Protein AF-0000000069210097 (afdb_homodimer)

InterPro domains:
  IPR005334 Dynein light chain Tctex-1-like [PF03645] (31-126)
  IPR005334 Dynein light chain Tctex-1-like [PTHR21255] (6-131)
  IPR038586 Tctex-1-like superfamily [G3DSA:3.30.1140.40] (30-129)

pLDDT: mean 87.71, std 16.26, range [34.28, 98.94]

Radius of gyration: 24.38 Å; Cα contacts (8 Å, |Δi|>4): 436; chains: 2; bounding box: 65×88×65 Å

Organism: Paramecium tetraurelia (NCBI:txid5888)

Solvent-accessible surface area (backbone atoms only — not comparable to full-atom values): 14683 Å² total; per-residue (Å²): 133,82,80,75,75,79,74,75,74,77,73,63,76,51,74,62,54,55,46,48,54,50,48,46,60,43,70,57,41,70,63,50,23,51,51,43,42,52,52,49,48,69,67,44,65,85,50,70,67,42,86,85,47,42,57,57,52,29,50,50,46,27,52,48,46,50,51,50,48,61,72,71,44,82,40,88,38,41,49,64,36,28,36,26,38,38,33,56,30,64,77,100,61,61,67,70,35,74,30,73,41,64,86,61,85,57,35,45,56,30,59,38,78,47,73,53,77,27,28,32,35,38,38,39,38,40,37,40,61,52,134,136,84,81,74,76,79,77,75,72,78,72,62,76,51,74,62,54,54,48,47,55,51,48,47,60,42,71,58,40,70,64,51,23,52,51,45,42,54,52,49,48,70,67,44,67,82,52,69,66,43,86,85,47,43,58,58,51,30,50,51,46,26,52,49,48,50,50,49,47,61,73,71,45,81,39,90,39,43,48,65,37,27,36,25,38,37,34,57,28,65,76,100,60,62,71,68,35,75,30,71,40,65,87,61,84,57,35,46,58,30,60,39,78,48,74,54,76,28,28,34,35,39,39,38,39,40,36,40,64,52,133

Secondary structure (DSSP, 8-state):
--------------HHHHHHHHHHT---HHHHHHHHHHHHHHHHTTPPP-TTTHHHHHHHHHHHHHHHHHHHS--TTEEEEEEEEEEE--SS---EEEEEE---SS-EEEEEEEE-SSEEEEEEEEEEE--/--------------HHHHHHHHHHT---HHHHHHHHHHHHHHHHTTPPP-TTTHHHHHHHHHHHHHHHHHHHS--TTEEEEEEEEEEE--SS---EEEEEE---SS-EEEEEEEE-SSEEEEEEEEEEE--

Sequence (262 aa):
MDAGGANTFVVEPKDEEKQKQKDFIRFYPSKVRKLIQEIMEDKLKNETYDANNTPILGEELVKRIRSKVRDSIKMPRFKIAVQVVIGEVKGQGCKVTSKNLWDPTWDNYASYAFQNETIYGVGIVFGVYYEMDAGGANTFVVEPKDEEKQKQKDFIRFYPSKVRKLIQEIMEDKLKNETYDANNTPILGEELVKRIRSKVRDSIKMPRFKIAVQVVIGEVKGQGCKVTSKNLWDPTWDNYASYAFQNETIYGVGIVFGVYYE

Foldseek 3Di:
DPPPDPPPPPPPPPPVVVVVVVLQLADDQVVL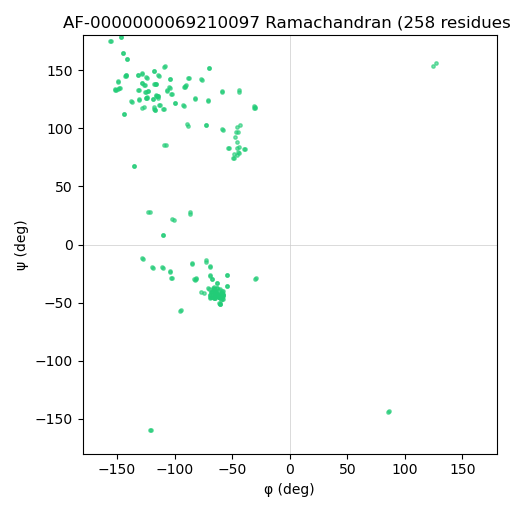QVLLVVLCCVLPVPDADDPVCVVVSQVVSQVSSVVCCPVPRNHPQWDKDKGKDKDFADDPGDDDDDDDDDDDPRKDKYKDWDDDRTMIMIMMMIIHGHD/DPPPPPPPPPPDPPPVVVVVVVLQLADDQVVLQVLLVVLCCVLPVPDADDPVCVVVSQVVSQVSSVVCCPVPRNHPQWDKDKGKDKDFADDPGDDDDDDDDDDDDRKDKYKDWDDDRTMIMIMMMIIHGHD

Nearest PDB structures (foldseek):
  8glv-assembly1_AS  TM=8.040E-01  e=1.205E-11  Chlamydomonas reinhardtii
  8glv-assembly1_Lr  TM=7.964E-01  e=1.068E-10  Chlamydomonas reinhardtii
  8bx8-assembly1_O  TM=7.596E-01  e=9.326E-12  Tetrahymena thermophila
  8glv-assembly1_AR  TM=8.503E-01  e=1.482E-09  Chlamydomonas reinhardtii
  8rgi-assembly1_B  TM=7.686E-01  e=6.036E-10  Homo sapiens

Structure (mmCIF, N/CA/C/O backbone):
data_AF-0000000069210097-model_v1
#
loop_
_entity.id
_entity.type
_entity.pdbx_description
1 po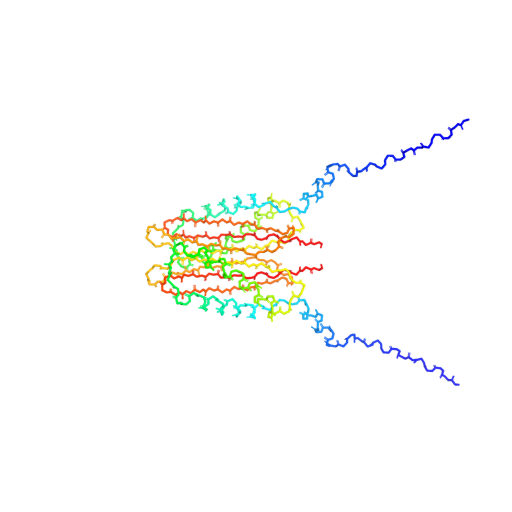lymer 'Chromosome undetermined scaffold_29, whole genome shotgun sequence'
#
loop_
_atom_site.group_PDB
_atom_site.id
_atom_site.type_symbol
_atom_site.label_atom_id
_atom_site.label_alt_id
_atom_site.label_comp_id
_atom_site.label_asym_id
_atom_site.label_entity_id
_atom_site.label_seq_id
_atom_site.pdbx_PDB_ins_code
_atom_site.Cartn_x
_atom_site.Cartn_y
_atom_site.Cartn_z
_atom_site.occupancy
_atom_site.B_iso_or_equiv
_atom_site.auth_seq_id
_atom_site.auth_comp_id
_atom_site.auth_asym_id
_atom_site.auth_atom_id
_atom_site.pdbx_PDB_model_num
ATOM 1 N N . MET A 1 1 ? -33.781 46.188 45.25 1 34.28 1 MET A N 1
ATOM 2 C CA . MET A 1 1 ? -33.875 45.625 43.906 1 34.28 1 MET A CA 1
ATOM 3 C C . MET A 1 1 ? -32.594 44.875 43.531 1 34.28 1 MET A C 1
ATOM 5 O O . MET A 1 1 ? -31.531 45.5 43.438 1 34.28 1 MET A O 1
ATOM 9 N N . ASP A 1 2 ? -32.375 43.625 44.062 1 42.09 2 ASP A N 1
ATOM 10 C CA . ASP A 1 2 ? -31.234 42.719 43.969 1 42.09 2 ASP A CA 1
ATOM 11 C C . ASP A 1 2 ? -30.938 42.375 42.5 1 42.09 2 ASP A C 1
ATOM 13 O O . ASP A 1 2 ? -31.844 42.062 41.75 1 42.09 2 ASP A O 1
ATOM 17 N N . ALA A 1 3 ? -29.969 43.031 41.875 1 47.25 3 ALA A N 1
ATOM 18 C CA . ALA A 1 3 ? -29.453 42.781 40.531 1 47.25 3 ALA A CA 1
ATOM 19 C C . ALA A 1 3 ? -29.141 41.312 40.312 1 47.25 3 ALA A C 1
ATOM 21 O O . ALA A 1 3 ? -28.297 40.75 41 1 47.25 3 ALA A O 1
ATOM 22 N N . GLY A 1 4 ? -30.047 40.375 40.125 1 43.56 4 GLY A N 1
ATOM 23 C CA . GLY A 1 4 ? -29.859 39 39.75 1 43.56 4 GLY A CA 1
ATOM 24 C C . GLY A 1 4 ? -28.875 38.781 38.625 1 43.56 4 GLY A C 1
ATOM 25 O O . GLY A 1 4 ? -28.953 39.469 37.594 1 43.56 4 GLY A O 1
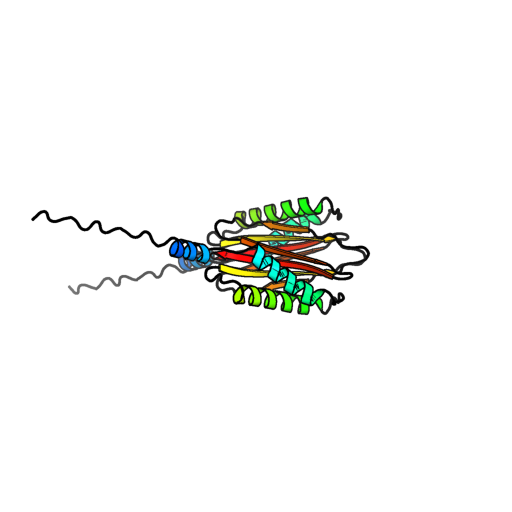ATOM 26 N N . GLY A 1 5 ? -27.656 38.469 38.906 1 47.19 5 GLY A N 1
ATOM 27 C CA . GLY A 1 5 ? -26.594 38.094 38 1 47.19 5 GLY A CA 1
ATOM 28 C C . GLY A 1 5 ? -27.031 37.125 36.906 1 47.19 5 GLY A C 1
ATOM 29 O O . GLY A 1 5 ? -27.719 36.156 37.188 1 47.19 5 GLY A O 1
ATOM 30 N N . ALA A 1 6 ? -27.25 37.594 35.656 1 48.59 6 ALA A N 1
ATOM 31 C CA . ALA A 1 6 ? -27.5 36.75 34.469 1 48.59 6 ALA A CA 1
ATOM 32 C C . ALA A 1 6 ? -26.484 35.625 34.406 1 48.59 6 ALA A C 1
ATOM 34 O O . ALA A 1 6 ? -25.281 35.844 34.469 1 48.59 6 ALA A O 1
ATOM 35 N N . ASN A 1 7 ? -26.703 34.406 34.938 1 47.16 7 ASN A N 1
ATOM 36 C CA . ASN A 1 7 ? -25.938 33.188 34.656 1 47.16 7 ASN A CA 1
ATOM 37 C C . ASN A 1 7 ? -25.766 33 33.156 1 47.16 7 ASN A C 1
ATOM 39 O O . ASN A 1 7 ? -26.75 32.844 32.438 1 47.16 7 ASN A O 1
ATOM 43 N N . THR A 1 8 ? -24.875 33.719 32.562 1 50.81 8 THR A N 1
ATOM 44 C CA . THR A 1 8 ? -24.484 33.344 31.203 1 50.81 8 THR A CA 1
ATOM 45 C C . THR A 1 8 ? -24.266 31.844 31.078 1 50.81 8 THR A C 1
ATOM 47 O O . THR A 1 8 ? -23.391 31.281 31.734 1 50.81 8 THR A O 1
ATOM 50 N N . PHE A 1 9 ? -25.25 31.016 30.969 1 47.97 9 PHE A N 1
ATOM 51 C CA . PHE A 1 9 ? -25.125 29.609 30.609 1 47.97 9 PHE A CA 1
ATOM 52 C C . PHE A 1 9 ? -24.172 29.422 29.453 1 47.97 9 PHE A C 1
ATOM 54 O O . PHE A 1 9 ? -24.344 30.031 28.391 1 47.97 9 PHE A O 1
ATOM 61 N N . VAL A 1 10 ? -22.875 29.344 29.672 1 52.41 10 VAL A N 1
ATOM 62 C CA . VAL A 1 10 ? -21.938 28.828 28.672 1 52.41 10 VAL A CA 1
ATOM 63 C C . VAL A 1 10 ? -22.562 27.625 27.953 1 52.41 10 VAL A C 1
ATOM 65 O O . VAL A 1 10 ? -22.859 26.609 28.578 1 52.41 10 VAL A O 1
ATOM 68 N N . VAL A 1 11 ? -23.359 27.766 27.016 1 49.66 11 VAL A N 1
ATOM 69 C CA . VAL A 1 11 ? -23.875 26.688 26.172 1 49.66 11 VAL A CA 1
ATOM 70 C C . VAL A 1 11 ? -22.703 25.875 25.609 1 49.66 11 VAL A C 1
ATOM 72 O O . VAL A 1 11 ? -21.891 26.422 24.844 1 49.66 11 VAL A O 1
ATOM 75 N N . GLU A 1 12 ? -22.125 24.953 26.25 1 54.09 12 GLU A N 1
ATOM 76 C CA . GLU A 1 12 ? -21.219 23.953 25.688 1 54.09 12 GLU A CA 1
ATOM 77 C C . GLU A 1 12 ? -21.578 23.625 24.25 1 54.09 12 GLU A C 1
ATOM 79 O O . GLU A 1 12 ? -22.75 23.625 23.875 1 54.09 12 GLU A O 1
ATOM 84 N N . PRO A 1 13 ? -20.641 23.922 23.422 1 58.59 13 PRO A N 1
ATOM 85 C CA . PRO A 1 13 ? -21 23.531 22.062 1 58.59 13 PRO A CA 1
ATOM 86 C C . PRO A 1 13 ? -21.891 22.297 22.016 1 58.59 13 PRO A C 1
ATOM 88 O O . PRO A 1 13 ? -21.688 21.344 22.766 1 58.59 13 PRO A O 1
ATOM 91 N N . LYS A 1 14 ? -23.078 22.406 21.484 1 59.69 14 LYS A N 1
ATOM 92 C CA . LYS A 1 14 ? -24.078 21.359 21.391 1 59.69 14 LYS A CA 1
ATOM 93 C C . LYS A 1 14 ? -23.469 20.031 20.938 1 59.69 14 LYS A C 1
ATOM 95 O O . LYS A 1 14 ? -22.453 20.031 20.234 1 59.69 14 LYS A O 1
ATOM 100 N N . ASP A 1 15 ? -23.766 18.922 21.625 1 64.94 15 ASP A N 1
ATOM 101 C CA . ASP A 1 15 ? -23.422 17.531 21.344 1 64.94 15 ASP A CA 1
ATOM 102 C C . ASP A 1 15 ? -23.281 17.297 19.844 1 64.94 15 ASP A C 1
ATOM 104 O O . ASP A 1 15 ? -22.375 16.578 19.406 1 64.94 15 ASP A O 1
ATOM 108 N N . GLU A 1 16 ? -24 18.078 19.062 1 66.06 16 GLU A N 1
ATOM 109 C CA . GLU A 1 16 ? -23.969 17.938 17.609 1 66.06 16 GLU A CA 1
ATOM 110 C C . GLU A 1 16 ? -22.688 18.547 17.031 1 66.06 16 GLU A C 1
ATOM 112 O O . GLU A 1 16 ? -22.125 18 16.094 1 66.06 16 GLU A O 1
ATOM 117 N N . GLU A 1 17 ? -22.328 19.688 17.594 1 66.56 17 GLU A N 1
ATOM 118 C CA . GLU A 1 17 ? -21.125 20.328 17.094 1 66.56 17 GLU A CA 1
ATOM 119 C C . GLU A 1 17 ? -19.875 19.5 17.391 1 66.56 17 GLU A C 1
ATOM 121 O O . GLU A 1 17 ? -18.969 19.422 16.578 1 66.56 17 GLU A O 1
ATOM 126 N N . LYS A 1 18 ? -19.891 18.906 18.516 1 67.94 18 LYS A N 1
ATOM 127 C CA . LYS A 1 18 ? -18.781 18.031 18.891 1 67.94 18 LYS A CA 1
ATOM 128 C C . LYS A 1 18 ? -18.766 16.781 18.016 1 67.94 18 LYS A C 1
ATOM 130 O O . LYS A 1 18 ? -17.688 16.312 17.609 1 67.94 18 LYS A O 1
ATOM 135 N N . GLN A 1 19 ? -20 16.312 17.812 1 67.44 19 GLN A N 1
ATOM 136 C CA . GLN A 1 19 ? -20.109 15.164 16.922 1 67.44 19 GLN A CA 1
ATOM 137 C C . GLN A 1 19 ? -19.641 15.508 15.516 1 67.44 19 GLN A C 1
ATOM 139 O O . GLN A 1 19 ? -18.953 14.719 14.867 1 67.44 19 GLN A O 1
ATOM 144 N N . LYS A 1 20 ? -20.047 16.656 15.039 1 65.81 20 LYS A N 1
ATOM 145 C CA . LYS A 1 20 ? -19.609 17.094 13.719 1 65.81 20 LYS A CA 1
ATOM 146 C C . LYS A 1 20 ? -18.094 17.266 13.656 1 65.81 20 LYS A C 1
ATOM 148 O O . LYS A 1 20 ? -17.469 16.891 12.664 1 65.81 20 LYS A O 1
ATOM 153 N N . GLN A 1 21 ? -17.578 17.906 14.703 1 66 21 GLN A N 1
ATOM 154 C CA . GLN A 1 21 ? -16.125 18.078 14.734 1 66 21 GLN A CA 1
ATOM 155 C C . GLN A 1 21 ? -15.406 16.734 14.742 1 66 21 GLN A C 1
ATOM 157 O O . GLN A 1 21 ? -14.406 16.547 14.047 1 66 21 GLN A O 1
ATOM 162 N N . LYS A 1 22 ? -16.094 15.812 15.531 1 69.38 22 LYS A N 1
ATOM 163 C CA . LYS A 1 22 ? -15.516 14.469 15.594 1 69.38 22 LYS A CA 1
ATOM 164 C C . LYS A 1 22 ? -15.602 13.773 14.242 1 69.38 22 LYS A C 1
ATOM 166 O O . LYS A 1 22 ? -14.648 13.109 13.82 1 69.38 22 LYS A O 1
ATOM 171 N N . ASP A 1 23 ? -16.734 14.055 13.633 1 70.44 23 ASP A N 1
ATOM 172 C CA . ASP A 1 23 ? -16.953 13.43 12.328 1 70.44 23 ASP A CA 1
ATOM 173 C C . ASP A 1 23 ? -16 14.008 11.281 1 70.44 23 ASP A C 1
ATOM 175 O O . ASP A 1 23 ? -15.609 13.32 10.336 1 70.44 23 ASP A O 1
ATOM 179 N N . PHE A 1 24 ? -15.664 15.211 11.586 1 75.38 24 PHE A N 1
ATOM 180 C CA . PHE A 1 24 ? -14.82 15.914 10.625 1 75.38 24 PHE A CA 1
ATOM 181 C C . PHE A 1 24 ? -13.398 15.367 10.656 1 75.38 24 PHE A C 1
ATOM 183 O O . PHE A 1 24 ? -12.656 15.5 9.68 1 75.38 24 PHE A O 1
ATOM 190 N N . ILE A 1 25 ? -13.18 14.617 11.688 1 79.38 25 ILE A N 1
ATOM 191 C CA . ILE A 1 25 ? -11.789 14.195 11.797 1 79.38 25 ILE A CA 1
ATOM 192 C C . ILE A 1 25 ? -11.711 12.672 11.828 1 79.38 25 ILE A C 1
ATOM 194 O O . ILE A 1 25 ? -10.781 12.102 12.398 1 79.38 25 ILE A O 1
ATOM 198 N N . ARG A 1 26 ? -12.664 12.117 11.219 1 90 26 ARG A N 1
ATOM 199 C CA . ARG A 1 26 ? -12.672 10.656 11.328 1 90 26 ARG A CA 1
ATOM 200 C C . ARG A 1 26 ? -12.508 10.008 9.961 1 90 26 ARG A C 1
ATOM 202 O O . ARG A 1 26 ? -13.109 10.445 8.977 1 90 26 ARG A O 1
ATOM 209 N N . PHE A 1 27 ? -11.672 8.922 9.922 1 94.5 27 PHE A N 1
ATOM 210 C CA . PHE A 1 27 ? -11.602 7.969 8.82 1 94.5 27 PHE A CA 1
ATOM 211 C C . PHE A 1 27 ? -12.57 6.816 9.039 1 94.5 27 PHE A C 1
ATOM 213 O O . PHE A 1 27 ? -12.758 6.367 10.172 1 94.5 27 PHE A O 1
ATOM 220 N N . TYR A 1 28 ? -13.297 6.352 8.031 1 95.62 28 TYR A N 1
ATOM 221 C CA . TYR A 1 28 ? -14.281 5.277 8.109 1 95.62 28 TYR A CA 1
ATOM 222 C C . TYR A 1 28 ? -13.773 4.023 7.41 1 95.62 28 TYR A C 1
ATOM 224 O O . TYR A 1 28 ? -14.125 3.766 6.254 1 95.62 28 TYR A O 1
ATOM 232 N N . PRO A 1 29 ? -13.023 3.221 8.117 1 96.94 29 PRO A N 1
ATOM 233 C CA . PRO A 1 29 ? -12.383 2.08 7.453 1 96.94 29 PRO A CA 1
ATOM 234 C C . PRO A 1 29 ? -13.391 1.136 6.801 1 96.94 29 PRO A C 1
ATOM 236 O O . PRO A 1 29 ? -13.156 0.66 5.688 1 96.94 29 PRO A O 1
ATOM 239 N N . SER A 1 30 ? -14.5 0.858 7.477 1 97.81 30 SER A N 1
ATOM 240 C CA . SER A 1 30 ? -15.484 -0.077 6.945 1 97.81 30 SER A CA 1
ATOM 241 C C . SER A 1 30 ? -16.125 0.452 5.664 1 97.81 30 SER A C 1
ATOM 243 O O . SER A 1 30 ? -16.328 -0.301 4.707 1 97.81 30 SER A O 1
ATOM 245 N N . LYS A 1 31 ? -16.453 1.743 5.652 1 98.19 31 LYS A N 1
ATOM 246 C CA . LYS A 1 31 ? -17.016 2.348 4.457 1 98.19 31 LYS A CA 1
ATOM 247 C C . LYS A 1 31 ? -16.016 2.354 3.307 1 98.19 31 LYS A C 1
ATOM 249 O O . LYS A 1 31 ? -16.375 2.047 2.166 1 98.19 31 LYS A O 1
ATOM 254 N N . VAL A 1 32 ? -14.781 2.701 3.602 1 98.62 32 VAL A N 1
ATOM 255 C CA . VAL A 1 32 ? -13.742 2.74 2.58 1 98.62 32 VAL A CA 1
ATOM 256 C C . VAL A 1 32 ? -13.492 1.336 2.035 1 98.62 32 VAL A C 1
ATOM 258 O O . VAL A 1 32 ? -13.383 1.145 0.823 1 98.62 32 VAL A O 1
ATOM 261 N N . ARG A 1 33 ? -13.484 0.353 2.885 1 98.81 33 ARG A N 1
ATOM 262 C CA . ARG A 1 33 ? -13.281 -1.026 2.455 1 98.81 33 ARG A CA 1
ATOM 263 C C . ARG A 1 33 ? -14.383 -1.476 1.505 1 98.81 33 ARG A C 1
ATOM 265 O O . ARG A 1 33 ? -14.117 -2.137 0.5 1 98.81 33 ARG A O 1
ATOM 272 N N . LYS A 1 34 ? -15.562 -1.158 1.889 1 98.81 34 LYS A N 1
ATOM 273 C CA . LYS A 1 34 ? -16.703 -1.529 1.049 1 98.81 34 LYS A CA 1
ATOM 274 C C . LYS A 1 34 ? -16.578 -0.932 -0.349 1 98.81 34 LYS A C 1
ATOM 276 O O . LYS A 1 34 ? -16.875 -1.591 -1.343 1 98.81 34 LYS A O 1
ATOM 281 N N . LEU A 1 35 ? -16.125 0.297 -0.459 1 98.81 35 LEU A N 1
ATOM 282 C CA . LEU A 1 35 ? -15.93 0.942 -1.753 1 98.81 35 LEU A CA 1
ATOM 283 C C . LEU A 1 35 ? -14.844 0.238 -2.555 1 98.81 35 LEU A C 1
ATOM 285 O O . LEU A 1 35 ? -15.008 -0.007 -3.752 1 98.81 35 LEU A O 1
ATOM 289 N N . ILE A 1 36 ? -13.688 -0.111 -1.9 1 98.94 36 ILE A N 1
ATOM 290 C CA . ILE A 1 36 ? -12.617 -0.83 -2.582 1 98.94 36 ILE A CA 1
ATOM 291 C C . ILE A 1 36 ? -13.148 -2.15 -3.133 1 98.94 36 ILE A C 1
ATOM 293 O O . ILE A 1 36 ? -12.93 -2.479 -4.301 1 98.94 36 ILE A O 1
ATOM 297 N N . GLN A 1 37 ? -13.914 -2.812 -2.303 1 98.94 37 GLN A N 1
ATOM 298 C CA . GLN A 1 37 ? -14.484 -4.109 -2.648 1 98.94 37 GLN A CA 1
ATOM 299 C C . GLN A 1 37 ? -15.383 -4.008 -3.875 1 98.94 37 GLN A C 1
ATOM 301 O O . GLN A 1 37 ? -15.227 -4.77 -4.832 1 98.94 37 GLN A O 1
ATOM 306 N N . GLU A 1 38 ? -16.281 -3.084 -3.83 1 98.88 38 GLU A N 1
ATOM 307 C CA . GLU A 1 38 ? -17.234 -2.914 -4.926 1 98.88 38 GLU A CA 1
ATOM 308 C C . GLU A 1 38 ? -16.516 -2.586 -6.23 1 98.88 38 GLU A C 1
ATOM 310 O O . GLU A 1 38 ? -16.828 -3.15 -7.277 1 98.88 38 GLU A O 1
ATOM 315 N N . ILE A 1 39 ? -15.594 -1.732 -6.172 1 98.94 39 ILE A N 1
ATOM 316 C CA . ILE A 1 39 ? -14.891 -1.282 -7.371 1 98.94 39 ILE A CA 1
ATOM 317 C C . ILE A 1 39 ? -14.047 -2.422 -7.934 1 98.94 39 ILE A C 1
ATOM 319 O O . ILE A 1 39 ? -14.07 -2.682 -9.141 1 98.94 39 ILE A O 1
ATOM 323 N N . MET A 1 40 ? -13.305 -3.154 -7.105 1 98.88 40 MET A N 1
ATOM 324 C CA . MET A 1 40 ? -12.438 -4.23 -7.57 1 98.88 40 MET A CA 1
ATOM 325 C C . MET A 1 40 ? -13.258 -5.406 -8.094 1 98.88 40 MET A C 1
ATOM 327 O O . MET A 1 40 ? -12.93 -5.984 -9.125 1 98.88 40 MET A O 1
ATOM 331 N N . GLU A 1 41 ? -14.297 -5.75 -7.363 1 98.75 41 GLU A N 1
ATOM 332 C CA . GLU A 1 41 ? -15.148 -6.836 -7.84 1 98.75 41 GLU A CA 1
ATOM 333 C C . GLU A 1 41 ? -15.781 -6.496 -9.188 1 98.75 41 GLU A C 1
ATOM 335 O O . GLU A 1 41 ? -15.789 -7.32 -10.102 1 98.75 41 GLU A O 1
ATOM 340 N N . ASP A 1 42 ? -16.281 -5.289 -9.297 1 98.5 42 ASP A N 1
ATOM 341 C CA . ASP A 1 42 ? -16.922 -4.852 -10.539 1 98.5 42 ASP A CA 1
ATOM 342 C C . ASP A 1 42 ? -15.93 -4.902 -11.703 1 98.5 42 ASP A C 1
ATOM 344 O O . ASP A 1 42 ? -16.281 -5.348 -12.797 1 98.5 42 ASP A O 1
ATOM 348 N N . LYS A 1 43 ? -14.719 -4.469 -11.5 1 98.5 43 LYS A N 1
ATOM 349 C CA . LYS A 1 43 ? -13.75 -4.316 -12.586 1 98.5 43 LYS A CA 1
ATOM 350 C C . LYS A 1 43 ? -13.078 -5.645 -12.914 1 98.5 43 LYS A C 1
ATOM 352 O O . LYS A 1 43 ? -12.742 -5.906 -14.07 1 98.5 43 LYS A O 1
ATOM 357 N N . LEU A 1 44 ? -12.898 -6.59 -11.891 1 98.19 44 LEU A N 1
ATOM 358 C CA . LEU A 1 44 ? -11.984 -7.707 -12.086 1 98.19 44 LEU A CA 1
ATOM 359 C C . LEU A 1 44 ? -12.742 -9.023 -12.203 1 98.19 44 LEU A C 1
ATOM 361 O O . LEU A 1 44 ? -12.195 -10.016 -12.688 1 98.19 44 LEU A O 1
ATOM 365 N N . LYS A 1 45 ? -14 -9.102 -11.734 1 97.38 45 LYS A N 1
ATOM 366 C CA . LYS A 1 45 ? -14.734 -10.359 -11.625 1 97.38 45 LYS A CA 1
ATOM 367 C C . LYS A 1 45 ? -14.773 -11.086 -12.961 1 97.38 45 LYS A C 1
ATOM 369 O O . LYS A 1 45 ? -14.641 -12.312 -13.008 1 97.38 45 LYS A O 1
ATOM 374 N N . ASN A 1 46 ? -14.867 -10.352 -14.047 1 96.62 46 ASN A N 1
ATOM 375 C CA . ASN A 1 46 ? -15.016 -10.984 -15.352 1 96.62 46 ASN A CA 1
ATOM 376 C C . ASN A 1 46 ? -13.766 -10.828 -16.203 1 96.62 46 ASN A C 1
ATOM 378 O O . ASN A 1 46 ? -13.789 -11.07 -17.422 1 96.62 46 ASN A O 1
ATOM 382 N N . GLU A 1 47 ? -12.734 -10.336 -15.617 1 97.31 47 GLU A N 1
ATOM 383 C CA . GLU A 1 47 ? -11.469 -10.172 -16.328 1 97.31 47 GLU A CA 1
ATOM 384 C C . GLU A 1 47 ? -10.609 -11.43 -16.234 1 97.31 47 GLU A C 1
ATOM 386 O O . GLU A 1 47 ? -10.703 -12.18 -15.273 1 97.31 47 GLU A O 1
ATOM 391 N N . THR A 1 48 ? -9.898 -11.727 -17.344 1 96.44 48 THR A N 1
ATOM 392 C CA . THR A 1 48 ? -8.852 -12.742 -17.344 1 96.44 48 THR A CA 1
ATOM 393 C C . THR A 1 48 ? -7.465 -12.094 -17.328 1 96.44 48 THR A C 1
ATOM 395 O O . THR A 1 48 ? -7.234 -11.094 -18.016 1 96.44 48 THR A O 1
ATOM 398 N N . TYR A 1 49 ? -6.699 -12.75 -16.625 1 95.81 49 TYR A N 1
ATOM 399 C CA . TYR A 1 49 ? -5.367 -12.18 -16.5 1 95.81 49 TYR A CA 1
ATOM 400 C C . TYR A 1 49 ? -4.703 -12.039 -17.875 1 95.81 49 TYR A C 1
ATOM 402 O O . TYR A 1 49 ? -4.691 -12.992 -18.656 1 95.81 49 TYR A O 1
ATOM 410 N N . ASP A 1 50 ? -4.152 -10.891 -18.141 1 96.06 50 ASP A N 1
ATOM 411 C CA . ASP A 1 50 ? -3.318 -10.523 -19.281 1 96.06 50 ASP A CA 1
ATOM 412 C C . ASP A 1 50 ? -2.221 -9.547 -18.859 1 96.06 50 ASP A C 1
ATOM 414 O O . ASP A 1 50 ? -2.504 -8.406 -18.5 1 96.06 50 ASP A O 1
ATOM 418 N N . ALA A 1 51 ? -1.018 -10.047 -18.922 1 92.19 51 ALA A N 1
ATOM 419 C CA . ALA A 1 51 ? 0.13 -9.273 -18.453 1 92.19 51 ALA A CA 1
ATOM 420 C C . ALA A 1 51 ? 0.181 -7.91 -19.141 1 92.19 51 ALA A C 1
ATOM 422 O O . ALA A 1 51 ? 0.653 -6.93 -18.562 1 92.19 51 ALA A O 1
ATOM 423 N N . ASN A 1 52 ? -0.342 -7.773 -20.266 1 94.75 52 ASN A N 1
ATOM 424 C CA . ASN A 1 52 ? -0.312 -6.527 -21.016 1 94.75 52 ASN A CA 1
ATOM 425 C C . ASN A 1 52 ? -1.445 -5.594 -20.609 1 94.75 52 ASN A C 1
ATOM 427 O O . ASN A 1 52 ? -1.391 -4.391 -20.875 1 94.75 52 ASN A O 1
ATOM 431 N N . ASN A 1 53 ? -2.398 -6.148 -19.953 1 96.38 53 ASN A N 1
ATOM 432 C CA . ASN A 1 53 ? -3.572 -5.352 -19.609 1 96.38 53 ASN A CA 1
ATOM 433 C C . ASN A 1 53 ? -3.562 -4.949 -18.141 1 96.38 53 ASN A C 1
ATOM 435 O O . ASN A 1 53 ? -4.234 -3.99 -17.75 1 96.38 53 ASN A O 1
ATOM 439 N N . THR A 1 54 ? -2.873 -5.676 -17.359 1 96.94 54 THR A N 1
ATOM 440 C CA . THR A 1 54 ? -2.945 -5.492 -15.914 1 96.94 54 THR A CA 1
ATOM 441 C C . THR A 1 54 ? -2.432 -4.109 -15.516 1 96.94 54 THR A C 1
ATOM 443 O O . THR A 1 54 ? -2.941 -3.496 -14.578 1 96.94 54 THR A O 1
ATOM 446 N N . PRO A 1 55 ? -1.395 -3.514 -16.266 1 97.38 55 PRO A N 1
ATOM 447 C CA . PRO A 1 55 ? -1.002 -2.145 -15.922 1 97.38 55 PRO A CA 1
ATOM 448 C C . PRO A 1 55 ? -2.129 -1.137 -16.141 1 97.38 55 PRO A C 1
ATOM 450 O O . PRO A 1 55 ? -2.32 -0.236 -15.312 1 97.38 55 PRO A O 1
ATOM 453 N N . ILE A 1 56 ? -2.855 -1.31 -17.125 1 97.81 56 ILE A N 1
ATOM 454 C CA . ILE A 1 56 ? -3.973 -0.428 -17.438 1 97.81 56 ILE A CA 1
ATOM 455 C C . ILE A 1 56 ? -5.082 -0.605 -16.406 1 97.81 56 ILE A C 1
ATOM 457 O O . ILE A 1 56 ? -5.613 0.376 -15.883 1 97.81 56 ILE A O 1
ATOM 461 N N . LEU A 1 57 ? -5.398 -1.862 -16.078 1 97.94 57 LEU A N 1
ATOM 462 C CA . LEU A 1 57 ? -6.398 -2.16 -15.062 1 97.94 57 LEU A CA 1
ATOM 463 C C . LEU A 1 57 ? -6.012 -1.54 -13.727 1 97.94 57 LEU A C 1
ATOM 465 O O . LEU A 1 57 ? -6.852 -0.938 -13.055 1 97.94 57 LEU A O 1
ATOM 469 N N . GLY A 1 58 ? -4.734 -1.754 -13.398 1 98.5 58 GLY A N 1
ATOM 470 C CA . GLY A 1 58 ? -4.246 -1.18 -12.156 1 98.5 58 GLY A CA 1
ATOM 471 C C . GLY A 1 58 ? -4.398 0.329 -12.094 1 98.5 58 GLY A C 1
ATOM 472 O O . GLY A 1 58 ? -4.836 0.873 -11.078 1 98.5 58 GLY A O 1
ATOM 473 N N . GLU A 1 59 ? -4.066 0.986 -13.188 1 98.38 59 GLU A N 1
ATOM 474 C CA . GLU A 1 59 ? -4.184 2.439 -13.258 1 98.38 59 GLU A CA 1
ATOM 475 C C . GLU A 1 59 ? -5.637 2.887 -13.133 1 98.38 59 GLU A C 1
ATOM 477 O O . GLU A 1 59 ? -5.934 3.857 -12.438 1 98.38 59 GLU A O 1
ATOM 482 N N . GLU A 1 60 ? -6.469 2.229 -13.742 1 98.56 60 GLU A N 1
ATOM 483 C CA . GLU A 1 60 ? -7.895 2.543 -13.664 1 98.56 60 GLU A CA 1
ATOM 484 C C . GLU A 1 60 ? -8.422 2.342 -12.25 1 98.56 60 GLU A C 1
ATOM 486 O O . GLU A 1 60 ? -9.219 3.145 -11.758 1 98.56 60 GLU A O 1
ATOM 491 N N . LEU A 1 61 ? -8.008 1.289 -11.625 1 98.88 61 LEU A N 1
ATOM 492 C CA . LEU A 1 61 ? -8.508 0.953 -10.297 1 98.88 61 LEU A CA 1
ATOM 493 C C . LEU A 1 61 ? -8.078 1.996 -9.273 1 98.88 61 LEU A C 1
ATOM 495 O O . LEU A 1 61 ? -8.891 2.447 -8.461 1 98.88 61 LEU A O 1
ATOM 499 N N . VAL A 1 62 ? -6.832 2.42 -9.289 1 98.75 62 VAL A N 1
ATOM 500 C CA . VAL A 1 62 ? -6.395 3.373 -8.273 1 98.75 62 VAL A CA 1
ATOM 501 C C . VAL A 1 62 ? -7.121 4.699 -8.461 1 98.75 62 VAL A C 1
ATOM 503 O O . VAL A 1 62 ? -7.5 5.352 -7.488 1 98.75 62 VAL A O 1
ATOM 506 N N . LYS A 1 63 ? -7.332 5.109 -9.711 1 98.56 63 LYS A N 1
ATOM 507 C CA . LYS A 1 63 ? -8.047 6.352 -10 1 98.56 63 LYS A CA 1
ATOM 508 C C . LYS A 1 63 ? -9.5 6.262 -9.547 1 98.56 63 LYS A C 1
ATOM 510 O O . LYS A 1 63 ? -10.016 7.18 -8.898 1 98.56 63 LYS A O 1
ATOM 515 N N . ARG A 1 64 ? -10.102 5.191 -9.875 1 98.81 64 ARG A N 1
ATOM 516 C CA . ARG A 1 64 ? -11.508 5.016 -9.531 1 98.81 64 ARG A CA 1
ATOM 517 C C . ARG A 1 64 ? -11.695 4.93 -8.023 1 98.81 64 ARG A C 1
ATOM 519 O O . ARG A 1 64 ? -12.617 5.539 -7.469 1 98.81 64 ARG A O 1
ATOM 526 N N . ILE A 1 65 ? -10.859 4.133 -7.328 1 98.81 65 ILE A N 1
ATOM 527 C CA . ILE A 1 65 ? -10.961 3.988 -5.879 1 98.81 65 ILE A CA 1
ATOM 528 C C . ILE A 1 65 ? -10.758 5.348 -5.211 1 98.81 65 ILE A C 1
ATOM 530 O O . ILE A 1 65 ? -11.562 5.75 -4.367 1 98.81 65 ILE A O 1
ATOM 534 N N . ARG A 1 66 ? -9.773 6.043 -5.637 1 98.06 66 ARG A N 1
ATOM 535 C CA . ARG A 1 66 ? -9.516 7.348 -5.035 1 98.06 66 ARG A CA 1
ATOM 536 C C . ARG A 1 66 ? -10.695 8.289 -5.25 1 98.06 66 ARG A C 1
ATOM 538 O O . ARG A 1 66 ? -11.156 8.945 -4.312 1 98.06 66 ARG A O 1
ATOM 545 N N . SER A 1 67 ? -11.133 8.391 -6.477 1 97.94 67 SER A N 1
ATOM 546 C CA . SER A 1 67 ? -12.234 9.281 -6.82 1 97.94 67 SER A CA 1
ATOM 547 C C . SER A 1 67 ? -13.492 8.938 -6.039 1 97.94 67 SER A C 1
ATOM 549 O O . SER A 1 67 ? -14.156 9.82 -5.492 1 97.94 67 SER A O 1
ATOM 551 N N . LYS A 1 68 ? -13.836 7.703 -5.953 1 98.5 68 LYS A N 1
ATOM 552 C CA . LYS A 1 68 ? -15.055 7.277 -5.27 1 98.5 68 LYS A CA 1
ATOM 553 C C . LYS A 1 68 ? -14.945 7.516 -3.766 1 98.5 68 LYS A C 1
ATOM 555 O O . LYS A 1 68 ? -15.93 7.906 -3.123 1 98.5 68 LYS A O 1
ATOM 560 N N . VAL A 1 69 ? -13.758 7.227 -3.168 1 97.81 69 VAL A N 1
ATOM 561 C CA . VAL A 1 69 ? -13.562 7.488 -1.746 1 97.81 69 VAL A CA 1
ATOM 562 C C . VAL A 1 69 ? -13.75 8.977 -1.462 1 97.81 69 VAL A C 1
ATOM 564 O O . VAL A 1 69 ? -14.461 9.352 -0.528 1 97.81 69 VAL A O 1
ATOM 567 N N . ARG A 1 70 ? -13.234 9.805 -2.297 1 96 70 ARG A N 1
ATOM 568 C CA . ARG A 1 70 ? -13.312 11.25 -2.107 1 96 70 ARG A CA 1
ATOM 569 C C . ARG A 1 70 ? -14.742 11.75 -2.305 1 96 70 ARG A C 1
ATOM 571 O O . ARG A 1 70 ? -15.195 12.641 -1.582 1 96 70 ARG A O 1
ATOM 578 N N . ASP A 1 71 ? -15.43 11.203 -3.225 1 97.25 71 ASP A N 1
ATOM 579 C CA . ASP A 1 71 ? -16.75 11.695 -3.609 1 97.25 71 ASP A CA 1
ATOM 580 C C . ASP A 1 71 ? -17.828 11.188 -2.652 1 97.25 71 ASP A C 1
ATOM 582 O O . ASP A 1 71 ? -18.812 11.875 -2.402 1 97.25 71 ASP A O 1
ATOM 586 N N . SER A 1 72 ? -17.578 10.039 -2.105 1 97.19 72 SER A N 1
ATOM 587 C CA . SER A 1 72 ? -18.672 9.375 -1.396 1 97.19 72 SER A CA 1
ATOM 588 C C . SER A 1 72 ? -18.516 9.539 0.113 1 97.19 72 SER A C 1
ATOM 590 O O . SER A 1 72 ? -19.5 9.391 0.854 1 97.19 72 SER A O 1
ATOM 592 N N . ILE A 1 73 ? -17.344 9.664 0.597 1 95.88 73 ILE A N 1
ATOM 593 C CA . ILE A 1 73 ? -17.094 9.758 2.031 1 95.88 73 ILE A CA 1
ATOM 594 C C . ILE A 1 73 ? -16.469 11.109 2.359 1 95.88 73 ILE A C 1
ATOM 596 O O . ILE A 1 73 ? -15.383 11.43 1.877 1 95.88 73 ILE A O 1
ATOM 600 N N . LYS A 1 74 ? -17.172 11.883 3.111 1 92.5 74 LYS A N 1
ATOM 601 C CA . LYS A 1 74 ? -16.672 13.203 3.465 1 92.5 74 LYS A CA 1
ATOM 602 C C . LYS A 1 74 ? -15.531 13.109 4.477 1 92.5 74 LYS A C 1
ATOM 604 O O . LYS A 1 74 ? -15.773 12.977 5.68 1 92.5 74 LYS A O 1
ATOM 609 N N . MET A 1 75 ? -14.297 13.281 4.031 1 92.56 75 MET A N 1
ATOM 610 C CA . MET A 1 75 ? -13.086 13.289 4.852 1 92.56 75 MET A CA 1
ATOM 611 C C . MET A 1 75 ? -12.164 14.438 4.445 1 92.56 75 MET A C 1
ATOM 613 O O . MET A 1 75 ? -11.031 14.203 4.035 1 92.56 75 MET A O 1
ATOM 617 N N . PRO A 1 76 ? -12.617 15.68 4.695 1 91.31 76 PRO A N 1
ATOM 618 C CA . PRO A 1 76 ? -11.891 16.828 4.156 1 91.31 76 PRO A CA 1
ATOM 619 C C . PRO A 1 76 ? -10.531 17.031 4.824 1 91.31 76 PRO A C 1
ATOM 621 O O . PRO A 1 76 ? -9.664 17.719 4.27 1 91.31 76 PRO A O 1
ATOM 624 N N . ARG A 1 77 ? -10.297 16.484 5.98 1 91.88 77 ARG A N 1
ATOM 625 C CA . ARG A 1 77 ? -9.055 16.688 6.707 1 91.88 77 ARG A CA 1
ATOM 626 C C . ARG A 1 77 ? -8.109 15.5 6.547 1 91.88 77 ARG A C 1
ATOM 628 O O . ARG A 1 77 ? -7.227 15.289 7.379 1 91.88 77 ARG A O 1
ATOM 635 N N . PHE A 1 78 ? -8.359 14.758 5.504 1 93.75 78 PHE A N 1
ATOM 636 C CA . PHE A 1 78 ? -7.496 13.609 5.27 1 93.75 78 PHE A CA 1
ATOM 637 C C . PHE A 1 78 ? -6.859 13.688 3.887 1 93.75 78 PHE A C 1
ATOM 639 O O . PHE A 1 78 ? -7.539 13.969 2.898 1 93.75 78 PHE A O 1
ATOM 646 N N . LYS A 1 79 ? -5.574 13.477 3.848 1 94.06 79 LYS A N 1
ATOM 647 C CA . LYS A 1 79 ? -4.922 13.07 2.605 1 94.06 79 LYS A CA 1
ATOM 648 C C . LYS A 1 79 ? -5.172 11.594 2.309 1 94.06 79 LYS A C 1
ATOM 650 O O . LYS A 1 79 ? -5.188 10.766 3.221 1 94.06 79 LYS A O 1
ATOM 655 N N . ILE A 1 80 ? -5.363 11.289 1.004 1 95.56 80 ILE A N 1
ATOM 656 C CA . ILE A 1 80 ? -5.707 9.922 0.629 1 95.56 80 ILE A CA 1
ATOM 657 C C . ILE A 1 80 ? -4.633 9.352 -0.29 1 95.56 80 ILE A C 1
ATOM 659 O O . ILE A 1 80 ? -4.266 9.977 -1.29 1 95.56 80 ILE A O 1
ATOM 663 N N . ALA A 1 81 ? -4.094 8.266 0.061 1 96.75 81 ALA A N 1
ATOM 664 C CA . ALA A 1 81 ? -3.189 7.5 -0.793 1 96.75 81 ALA A CA 1
ATOM 665 C C . ALA A 1 81 ? -3.783 6.137 -1.14 1 96.75 81 ALA A C 1
ATOM 667 O O . ALA A 1 81 ? -4.379 5.477 -0.286 1 96.75 81 ALA A O 1
ATOM 668 N N . VAL A 1 82 ? -3.631 5.723 -2.393 1 98.44 82 VAL A N 1
ATOM 669 C CA . VAL A 1 82 ? -4.211 4.465 -2.848 1 98.44 82 VAL A CA 1
ATOM 670 C C . VAL A 1 82 ? -3.143 3.619 -3.537 1 98.44 82 VAL A C 1
ATOM 672 O O . VAL A 1 82 ? -2.332 4.141 -4.305 1 98.44 82 VAL A O 1
ATOM 675 N N . GLN A 1 83 ? -3.154 2.352 -3.287 1 98.62 83 GLN A N 1
ATOM 676 C CA . GLN A 1 83 ? -2.371 1.382 -4.043 1 98.62 83 GLN A CA 1
ATOM 677 C C . GLN A 1 83 ? -3.229 0.189 -4.461 1 98.62 83 GLN A C 1
ATOM 679 O O . GLN A 1 83 ? -4.094 -0.256 -3.703 1 98.62 83 GLN A O 1
ATOM 684 N N . VAL A 1 84 ? -2.922 -0.339 -5.633 1 98.81 84 VAL A N 1
ATOM 685 C CA . VAL A 1 84 ? -3.494 -1.601 -6.09 1 98.81 84 VAL A CA 1
ATOM 686 C C . VAL A 1 84 ? -2.383 -2.516 -6.605 1 98.81 84 VAL A C 1
ATOM 688 O O . VAL A 1 84 ? -1.486 -2.068 -7.324 1 98.81 84 VAL A O 1
ATOM 691 N N . VAL A 1 85 ? -2.363 -3.727 -6.219 1 98.44 85 VAL A N 1
ATOM 692 C CA . VAL A 1 85 ? -1.487 -4.785 -6.707 1 98.44 85 VAL A CA 1
ATOM 693 C C . VAL A 1 85 ? -2.316 -5.855 -7.414 1 98.44 85 VAL A C 1
ATOM 695 O O . VAL A 1 85 ? -3.309 -6.344 -6.867 1 98.44 85 VAL A O 1
ATOM 698 N N . ILE A 1 86 ? -1.938 -6.172 -8.609 1 97.81 86 ILE A N 1
ATOM 699 C CA . ILE A 1 86 ? -2.633 -7.195 -9.383 1 97.81 86 ILE A CA 1
ATOM 700 C C . ILE A 1 86 ? -1.634 -8.25 -9.859 1 97.81 86 ILE A C 1
ATOM 702 O O . ILE A 1 86 ? -0.551 -7.91 -10.344 1 97.81 86 ILE A O 1
ATOM 706 N N . GLY A 1 87 ? -2.006 -9.5 -9.773 1 95.06 87 GLY A N 1
ATOM 707 C CA . GLY A 1 87 ? -1.16 -10.586 -10.25 1 95.06 87 GLY A CA 1
ATOM 708 C C . GLY A 1 87 ? -1.948 -11.758 -10.805 1 95.06 87 GLY A C 1
ATOM 709 O O . GLY A 1 87 ? -3.18 -11.75 -10.781 1 95.06 87 GLY A O 1
ATOM 710 N N . GLU A 1 88 ? -1.199 -12.719 -11.258 1 93.81 88 GLU A N 1
ATOM 711 C CA . GLU A 1 88 ? -1.773 -13.906 -11.891 1 93.81 88 GLU A CA 1
ATOM 712 C C . GLU A 1 88 ? -2.027 -15.016 -10.875 1 93.81 88 GLU A C 1
ATOM 714 O O . GLU A 1 88 ? -1.216 -15.234 -9.977 1 93.81 88 GLU A O 1
ATOM 719 N N . VAL A 1 89 ? -3.172 -15.625 -10.961 1 90.94 89 VAL A N 1
ATOM 720 C CA . VAL A 1 89 ? -3.48 -16.844 -10.227 1 90.94 89 VAL A CA 1
ATOM 721 C C . VAL A 1 89 ? -3.318 -18.062 -11.141 1 90.94 89 VAL A C 1
ATOM 723 O O . VAL A 1 89 ? -3.875 -18.094 -12.242 1 90.94 89 VAL A O 1
ATOM 726 N N . LYS A 1 90 ? -2.516 -18.953 -10.812 1 85.31 90 LYS A N 1
ATOM 727 C CA . LYS A 1 90 ? -2.357 -20.188 -11.578 1 85.31 90 LYS A CA 1
ATOM 728 C C . LYS A 1 90 ? -2.811 -21.391 -10.773 1 85.31 90 LYS A C 1
ATOM 730 O O . LYS A 1 90 ? -2.336 -21.625 -9.656 1 85.31 90 LYS A O 1
ATOM 735 N N . GLY A 1 91 ? -3.729 -22.219 -11.383 1 77.06 91 GLY A N 1
ATOM 736 C CA . GLY A 1 91 ? -4.18 -23.453 -10.758 1 77.06 91 GLY A CA 1
ATOM 737 C C . GLY A 1 91 ? -5.332 -23.234 -9.797 1 77.06 91 GLY A C 1
ATOM 738 O O . GLY A 1 91 ? -6.273 -22.5 -10.094 1 77.06 91 GLY A O 1
ATOM 739 N N . GLN A 1 92 ? -5.258 -24.125 -8.602 1 72.88 92 GLN A N 1
ATOM 740 C CA . GLN A 1 92 ? -6.414 -24.172 -7.715 1 72.88 92 GLN A CA 1
ATOM 741 C C . GLN A 1 92 ? -6.352 -23.062 -6.668 1 72.88 92 GLN A C 1
ATOM 743 O O . GLN A 1 92 ? -6.75 -23.266 -5.52 1 72.88 92 GLN A O 1
ATOM 748 N N . GLY A 1 93 ? -5.707 -21.906 -6.922 1 71.5 93 GLY A N 1
ATOM 749 C CA . GLY A 1 93 ? -5.766 -20.766 -6.023 1 71.5 93 GLY A CA 1
ATOM 750 C C . GLY A 1 93 ? -4.398 -20.281 -5.586 1 71.5 93 GLY A C 1
ATOM 751 O O . GLY A 1 93 ? -3.379 -20.875 -5.945 1 71.5 93 GLY A O 1
ATOM 752 N N . CYS A 1 94 ? -4.281 -19.109 -5.266 1 79.75 94 CYS A N 1
ATOM 753 C CA . CYS A 1 94 ? -3.096 -18.453 -4.719 1 79.75 94 CYS A CA 1
ATOM 754 C C . CYS A 1 94 ? -3.42 -17.719 -3.42 1 79.75 94 CYS A C 1
ATOM 756 O O . CYS A 1 94 ? -4.398 -16.984 -3.352 1 79.75 94 CYS A O 1
ATOM 758 N N . LYS A 1 95 ? -2.715 -18.203 -2.348 1 86.94 95 LYS A N 1
ATOM 759 C CA . LYS A 1 95 ? -2.885 -17.438 -1.116 1 86.94 95 LYS A CA 1
ATOM 760 C C . LYS A 1 95 ? -1.972 -16.219 -1.099 1 86.94 95 LYS A C 1
ATOM 762 O O . LYS A 1 95 ? -0.784 -16.312 -1.411 1 86.94 95 LYS A O 1
ATOM 767 N N . VAL A 1 96 ? -2.574 -15.102 -0.89 1 94.19 96 VAL A N 1
ATOM 768 C CA . VAL A 1 96 ? -1.857 -13.836 -0.838 1 94.19 96 VAL A CA 1
ATOM 769 C C . VAL A 1 96 ? -1.975 -13.227 0.56 1 94.19 96 VAL A C 1
ATOM 771 O O . VAL A 1 96 ? -3.053 -13.242 1.159 1 94.19 96 VAL A O 1
ATOM 774 N N . THR A 1 97 ? -0.856 -12.891 1.086 1 96.81 97 THR A N 1
ATOM 775 C CA . THR A 1 97 ? -0.804 -12.203 2.373 1 96.81 97 THR A CA 1
ATOM 776 C C . THR A 1 97 ? -0.481 -10.727 2.184 1 96.81 97 THR A C 1
ATOM 778 O O . THR A 1 97 ? 0.402 -10.375 1.398 1 96.81 97 THR A O 1
ATOM 781 N N . SER A 1 98 ? -1.198 -9.852 2.889 1 97.44 98 SER A N 1
ATOM 782 C CA . SER A 1 98 ? -0.92 -8.422 2.898 1 97.44 98 SER A CA 1
ATOM 783 C C . SER A 1 98 ? -0.865 -7.875 4.324 1 97.44 98 SER A C 1
ATOM 785 O O . SER A 1 98 ? -1.773 -8.117 5.121 1 97.44 98 SER A O 1
ATOM 787 N N . LYS A 1 99 ? 0.201 -7.23 4.668 1 98 99 LYS A N 1
ATOM 788 C CA . LYS A 1 99 ? 0.376 -6.633 5.988 1 98 99 LYS A CA 1
ATOM 789 C C . LYS A 1 99 ? 0.692 -5.145 5.883 1 98 99 LYS A C 1
ATOM 791 O O . LYS A 1 99 ? 1.364 -4.711 4.945 1 98 99 LYS A O 1
ATOM 796 N N . ASN A 1 100 ? 0.198 -4.422 6.777 1 97 100 ASN A N 1
ATOM 797 C CA . ASN A 1 100 ? 0.388 -2.977 6.859 1 97 100 ASN A CA 1
ATOM 798 C C . ASN A 1 100 ? 0.869 -2.549 8.242 1 97 100 ASN A C 1
ATOM 800 O O . ASN A 1 100 ? 0.486 -3.148 9.25 1 97 100 ASN A O 1
ATOM 804 N N . LEU A 1 101 ? 1.611 -1.576 8.281 1 94.62 101 LEU A N 1
ATOM 805 C CA . LEU A 1 101 ? 2.025 -0.97 9.547 1 94.62 101 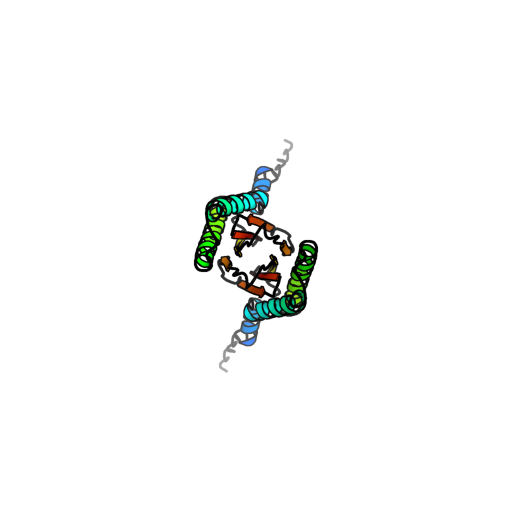LEU A CA 1
ATOM 806 C C . LEU A 1 101 ? 1.997 0.552 9.453 1 94.62 101 LEU A C 1
ATOM 808 O O . LEU A 1 101 ? 2.502 1.129 8.484 1 94.62 101 LEU A O 1
ATOM 812 N N . TRP A 1 102 ? 1.28 1.084 10.305 1 86.25 102 TRP A N 1
ATOM 813 C CA . TRP A 1 102 ? 1.057 2.518 10.453 1 86.25 102 TRP A CA 1
ATOM 814 C C . TRP A 1 102 ? 0.767 2.875 11.914 1 86.25 102 TRP A C 1
ATOM 816 O O . TRP A 1 102 ? 0.14 2.098 12.633 1 86.25 102 TRP A O 1
ATOM 826 N N . ASP A 1 103 ? 1.381 3.893 12.508 1 81.38 103 ASP A N 1
ATOM 827 C CA . ASP A 1 103 ? 1.056 4.293 13.875 1 81.38 103 ASP A CA 1
ATOM 828 C C . ASP A 1 103 ? -0.072 5.324 13.891 1 81.38 103 ASP A C 1
ATOM 830 O O . ASP A 1 103 ? 0.174 6.523 13.766 1 81.38 103 ASP A O 1
ATOM 834 N N . PRO A 1 104 ? -1.2 4.84 14.234 1 78.19 104 PRO A N 1
ATOM 835 C CA . PRO A 1 104 ? -2.367 5.703 14.047 1 78.19 104 PRO A CA 1
ATOM 836 C C . PRO A 1 104 ? -2.701 6.523 15.289 1 78.19 104 PRO A C 1
ATOM 838 O O . PRO A 1 104 ? -2.682 5.996 16.406 1 78.19 104 PRO A O 1
ATOM 841 N N . THR A 1 105 ? -2.697 7.75 15.211 1 85.19 105 THR A N 1
ATOM 842 C CA . THR A 1 105 ? -3.506 8.531 16.141 1 85.19 105 THR A CA 1
ATOM 843 C C . THR A 1 105 ? -4.871 8.852 15.531 1 85.19 105 THR A C 1
ATOM 845 O O . THR A 1 105 ? -5.895 8.344 15.992 1 85.19 105 THR A O 1
ATOM 848 N N . TRP A 1 106 ? -4.91 9.469 14.406 1 89.5 106 TRP A N 1
ATOM 849 C CA . TRP A 1 106 ? -6.105 9.82 13.648 1 89.5 106 TRP A CA 1
ATOM 850 C C . TRP A 1 106 ? -6.094 9.172 12.273 1 89.5 106 TRP A C 1
ATOM 852 O O . TRP A 1 106 ? -7.148 8.969 11.664 1 89.5 106 TRP A O 1
ATOM 862 N N . ASP A 1 107 ? -4.945 8.797 11.883 1 93.12 107 ASP A N 1
ATOM 863 C CA . ASP A 1 107 ? -4.781 8.148 10.586 1 93.12 107 ASP A CA 1
ATOM 864 C C . ASP A 1 107 ? -5.387 6.75 10.586 1 93.12 107 ASP A C 1
ATOM 866 O O . ASP A 1 107 ? -5.562 6.145 11.641 1 93.12 107 ASP A O 1
ATOM 870 N N . ASN A 1 108 ? -5.797 6.316 9.5 1 95.38 108 ASN A N 1
ATOM 871 C CA . ASN A 1 108 ? -6.285 4.945 9.383 1 95.38 108 ASN A CA 1
ATOM 872 C C . ASN A 1 108 ? -6.172 4.434 7.945 1 95.38 108 ASN A C 1
ATOM 874 O O . ASN A 1 108 ? -5.645 5.129 7.074 1 95.38 108 ASN A O 1
ATOM 878 N N . TYR A 1 109 ? -6.504 3.164 7.746 1 96.62 109 TYR A N 1
ATOM 879 C CA . TYR A 1 109 ? -6.465 2.562 6.418 1 96.62 109 TYR A CA 1
ATOM 880 C C . TYR A 1 109 ? -7.582 1.542 6.246 1 96.62 109 TYR A C 1
ATOM 882 O O . TYR A 1 109 ? -8.211 1.132 7.227 1 96.62 109 TYR A O 1
ATOM 890 N N . ALA A 1 110 ? -7.836 1.17 5.035 1 97.62 110 ALA A N 1
ATOM 891 C CA . ALA A 1 110 ? -8.695 0.049 4.664 1 97.62 110 ALA A CA 1
ATOM 892 C C . ALA A 1 110 ? -8.141 -0.692 3.453 1 97.62 110 ALA A C 1
ATOM 894 O O . ALA A 1 110 ? -7.527 -0.083 2.572 1 97.62 110 ALA A O 1
ATOM 895 N N . SER A 1 111 ? -8.336 -1.999 3.43 1 98.19 111 SER A N 1
ATOM 896 C CA . SER A 1 111 ? -7.832 -2.812 2.326 1 98.19 111 SER A CA 1
ATOM 897 C C . SER A 1 111 ? -8.828 -3.904 1.948 1 98.19 111 SER A C 1
ATOM 899 O O . SER A 1 111 ? -9.742 -4.207 2.713 1 98.19 111 SER A O 1
ATOM 901 N N . TYR A 1 112 ? -8.68 -4.391 0.777 1 98.31 112 TYR A N 1
ATOM 902 C CA . TYR A 1 112 ? -9.492 -5.484 0.259 1 98.31 112 TYR A CA 1
ATOM 903 C C . TYR A 1 112 ? -8.688 -6.352 -0.703 1 98.31 112 TYR A C 1
ATOM 905 O O . TYR A 1 112 ? -7.922 -5.84 -1.519 1 98.31 112 TYR A O 1
ATOM 913 N N . ALA A 1 113 ? -8.82 -7.668 -0.519 1 97.81 113 ALA A N 1
ATOM 914 C CA . ALA A 1 113 ? -8.219 -8.656 -1.415 1 97.81 113 ALA A CA 1
ATOM 915 C C . ALA A 1 113 ? -9.273 -9.328 -2.283 1 97.81 113 ALA A C 1
ATOM 917 O O . ALA A 1 113 ? -10.312 -9.766 -1.78 1 97.81 113 ALA A O 1
ATOM 918 N N . PHE A 1 114 ? -8.961 -9.375 -3.52 1 97.62 114 PHE A N 1
ATOM 919 C CA . PHE A 1 114 ? -9.828 -9.984 -4.52 1 97.62 114 PHE A CA 1
ATOM 920 C C . PHE A 1 114 ? -9.141 -11.172 -5.184 1 97.62 114 PHE A C 1
ATOM 922 O O . PHE A 1 114 ? -7.91 -11.195 -5.305 1 97.62 114 PHE A O 1
ATOM 929 N N . GLN A 1 115 ? -10.047 -12.18 -5.59 1 96.12 115 GLN A N 1
ATOM 930 C CA . GLN A 1 115 ? -9.492 -13.258 -6.402 1 96.12 115 GLN A CA 1
ATOM 931 C C . GLN A 1 115 ? -10.555 -13.859 -7.316 1 96.12 115 GLN A C 1
ATOM 933 O O . GLN A 1 115 ? -11.695 -14.078 -6.895 1 96.12 115 GLN A O 1
ATOM 938 N N . ASN A 1 116 ? -10.219 -14.031 -8.547 1 95.06 116 ASN A N 1
ATOM 939 C CA . ASN A 1 116 ? -10.977 -14.898 -9.438 1 95.06 116 ASN A CA 1
ATOM 940 C C . ASN A 1 116 ? -10.117 -16.031 -9.992 1 95.06 116 ASN A C 1
ATOM 942 O O . ASN A 1 116 ? -9.102 -16.391 -9.398 1 95.06 116 ASN A O 1
ATOM 946 N N . GLU A 1 117 ? -10.43 -16.672 -11.055 1 93.38 117 GLU A N 1
ATOM 947 C CA . GLU A 1 117 ? -9.734 -17.875 -11.539 1 93.38 117 GLU A CA 1
ATOM 948 C C . GLU A 1 117 ? -8.312 -17.547 -11.984 1 93.38 117 GLU A C 1
ATOM 950 O O . GLU A 1 117 ? -7.414 -18.375 -11.875 1 93.38 117 GLU A O 1
ATOM 955 N N . THR A 1 118 ? -8.102 -16.312 -12.461 1 93.88 118 THR A N 1
ATOM 956 C CA . THR A 1 118 ? -6.809 -16.047 -13.086 1 93.88 118 THR A CA 1
ATOM 957 C C . THR A 1 118 ? -6.152 -14.812 -12.484 1 93.88 118 THR A C 1
ATOM 959 O O . THR A 1 118 ? -4.969 -14.555 -12.727 1 93.88 118 THR A O 1
ATOM 962 N N . ILE A 1 119 ? -6.961 -14 -11.664 1 95.5 119 ILE A N 1
ATOM 963 C CA . ILE A 1 119 ? -6.449 -12.727 -11.164 1 95.5 119 ILE A CA 1
ATOM 964 C C . ILE A 1 119 ? -6.559 -12.688 -9.648 1 95.5 119 ILE A C 1
ATOM 966 O O . ILE A 1 119 ? -7.57 -13.102 -9.078 1 95.5 119 ILE A O 1
ATOM 970 N N . TYR A 1 120 ? -5.543 -12.336 -9.055 1 95.69 120 TYR A N 1
ATOM 971 C CA . TYR A 1 120 ? -5.672 -11.805 -7.703 1 95.69 120 TYR A CA 1
ATOM 972 C C . TYR A 1 120 ? -5.41 -10.305 -7.672 1 95.69 120 TYR A C 1
ATOM 974 O O . TYR A 1 120 ? -4.688 -9.781 -8.523 1 95.69 120 TYR A O 1
ATOM 982 N N . GLY A 1 121 ? -5.98 -9.633 -6.719 1 97.5 121 GLY A N 1
ATOM 983 C CA . GLY A 1 121 ? -5.797 -8.203 -6.535 1 97.5 121 GLY A CA 1
ATOM 984 C C . GLY A 1 121 ? -5.898 -7.77 -5.086 1 97.5 121 GLY A C 1
ATOM 985 O O . GLY A 1 121 ? -6.727 -8.289 -4.332 1 97.5 121 GLY A O 1
ATOM 986 N N . VAL A 1 122 ? -5.051 -6.859 -4.715 1 98.56 122 VAL A N 1
ATOM 987 C CA . VAL A 1 122 ? -5.117 -6.234 -3.4 1 98.56 122 VAL A CA 1
ATOM 988 C C . VAL A 1 122 ? -5.195 -4.719 -3.553 1 98.56 122 VAL A C 1
ATOM 990 O O . VAL A 1 122 ? -4.391 -4.117 -4.27 1 98.56 122 VAL A O 1
ATOM 993 N N . GLY A 1 123 ? -6.145 -4.137 -2.982 1 98.75 123 GLY A N 1
ATOM 994 C CA . GLY A 1 123 ? -6.258 -2.691 -2.898 1 98.75 123 GLY A CA 1
ATOM 995 C C . GLY A 1 123 ? -6.148 -2.164 -1.48 1 98.75 123 GLY A C 1
ATOM 996 O O . GLY A 1 123 ? -6.629 -2.797 -0.538 1 98.75 123 GLY A O 1
ATOM 997 N N . ILE A 1 124 ? -5.551 -0.978 -1.353 1 98.69 124 ILE A N 1
ATOM 998 C CA . ILE A 1 124 ? -5.465 -0.35 -0.038 1 98.69 124 ILE A CA 1
ATOM 999 C C . ILE A 1 124 ? -5.637 1.161 -0.177 1 98.69 124 ILE A C 1
ATOM 1001 O O . ILE A 1 124 ? -5.215 1.751 -1.174 1 98.69 124 ILE A O 1
ATOM 1005 N N . VAL A 1 125 ? -6.266 1.739 0.788 1 98.12 125 VAL A N 1
ATOM 1006 C CA . VAL A 1 125 ? -6.391 3.186 0.931 1 98.12 125 VAL A CA 1
ATOM 1007 C C . VAL A 1 125 ? -5.852 3.619 2.293 1 98.12 125 VAL A C 1
ATOM 1009 O O . VAL A 1 125 ? -6.27 3.094 3.328 1 98.12 125 VAL A O 1
ATOM 1012 N N . PHE A 1 126 ? -4.965 4.543 2.254 1 96.88 126 PHE A N 1
ATOM 1013 C CA . PHE A 1 126 ? -4.512 5.215 3.467 1 96.88 126 PHE A CA 1
ATOM 1014 C C . PHE A 1 126 ? -5.148 6.594 3.592 1 96.88 126 PHE A C 1
ATOM 1016 O O . PHE A 1 126 ? -5.168 7.363 2.629 1 96.88 126 PHE A O 1
ATOM 1023 N N . GLY A 1 127 ? -5.699 6.844 4.715 1 95.5 127 GLY A N 1
ATOM 1024 C CA . GLY A 1 127 ? -6.145 8.18 5.086 1 95.5 127 GLY A CA 1
ATOM 1025 C C . GLY A 1 127 ? -5.297 8.812 6.176 1 95.5 127 GLY A C 1
ATOM 1026 O O . GLY A 1 127 ? -5.285 8.336 7.312 1 95.5 127 GLY A O 1
ATOM 1027 N N . VAL A 1 128 ? -4.629 9.914 5.859 1 94 128 VAL A N 1
ATOM 1028 C CA . VAL A 1 128 ? -3.713 10.57 6.785 1 94 128 VAL A CA 1
ATOM 1029 C C . VAL A 1 128 ? -4.273 11.93 7.188 1 94 128 VAL A C 1
ATOM 1031 O O . VAL A 1 128 ? -4.414 12.82 6.352 1 94 128 VAL A O 1
ATOM 1034 N N . TYR A 1 129 ? -4.469 12.039 8.477 1 91.88 129 TYR A N 1
ATOM 1035 C CA . TYR A 1 129 ? -5.039 13.281 9 1 91.88 129 TYR A CA 1
ATOM 1036 C C . TYR A 1 129 ? -4.039 14.422 8.914 1 91.88 129 TYR A C 1
ATOM 1038 O O . TYR A 1 129 ? -2.883 14.273 9.32 1 91.88 129 TYR A O 1
ATO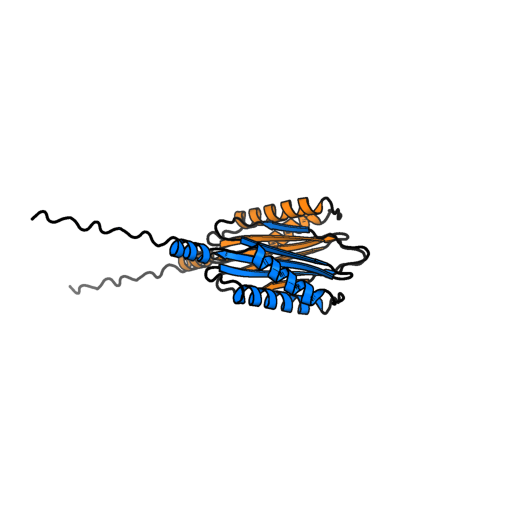M 1046 N N . TYR A 1 130 ? -4.449 15.477 8.242 1 85.62 130 TYR A N 1
ATOM 1047 C CA . TYR A 1 130 ? -3.572 16.641 8.203 1 85.62 130 TYR A CA 1
ATOM 1048 C C . TYR A 1 130 ? -4.234 17.844 8.852 1 85.62 130 TYR A C 1
ATOM 1050 O O . TYR A 1 130 ? -5.43 18.094 8.664 1 85.62 130 TYR A O 1
ATOM 1058 N N . GLU A 1 131 ? -3.646 18.297 9.906 1 74.38 131 GLU A N 1
ATOM 1059 C CA . GLU A 1 131 ? -4.16 19.438 10.672 1 74.38 131 GLU A CA 1
ATOM 1060 C C . GLU A 1 131 ? -4.059 20.734 9.875 1 74.38 131 GLU A C 1
ATOM 1062 O O . GLU A 1 131 ? -3.154 20.891 9.047 1 74.38 131 GLU A O 1
ATOM 1067 N N . MET B 1 1 ? 31.516 65.062 10.758 1 34.66 1 MET B N 1
ATOM 1068 C CA . MET B 1 1 ? 31.547 63.625 11.164 1 34.66 1 MET B CA 1
ATOM 1069 C C . MET B 1 1 ? 30.312 62.906 10.656 1 34.66 1 MET B C 1
ATOM 1071 O O . MET B 1 1 ? 29.188 63.188 11.07 1 34.66 1 MET B O 1
ATOM 1075 N N . ASP B 1 2 ? 30.25 62.531 9.328 1 41.97 2 ASP B N 1
ATOM 1076 C CA . ASP B 1 2 ? 29.203 61.875 8.547 1 41.97 2 ASP B CA 1
ATOM 1077 C C . ASP B 1 2 ? 28.859 60.5 9.156 1 41.97 2 ASP B C 1
ATOM 1079 O O . ASP B 1 2 ? 29.75 59.719 9.508 1 41.97 2 ASP B O 1
ATOM 1083 N N . ALA B 1 3 ? 27.797 60.375 9.93 1 47.28 3 ALA B N 1
ATOM 1084 C CA . ALA B 1 3 ? 27.219 59.188 10.516 1 47.28 3 ALA B CA 1
ATOM 1085 C C . ALA B 1 3 ? 27.062 58.094 9.461 1 47.28 3 ALA B C 1
ATOM 1087 O O . ALA B 1 3 ? 26.328 58.25 8.484 1 47.28 3 ALA B O 1
ATOM 1088 N N . GLY B 1 4 ? 28.047 57.375 8.961 1 43.81 4 GLY B N 1
ATOM 1089 C CA . GLY B 1 4 ? 27.984 56.219 8.086 1 43.81 4 GLY B CA 1
ATOM 1090 C C . GLY B 1 4 ? 26.969 55.188 8.547 1 43.81 4 GLY B C 1
ATOM 1091 O O . GLY B 1 4 ? 26.969 54.781 9.711 1 43.81 4 GLY B O 1
ATOM 1092 N N . GLY B 1 5 ? 25.797 55.188 8.031 1 46.94 5 GLY B N 1
ATOM 1093 C CA . GLY B 1 5 ? 24.719 54.219 8.219 1 46.94 5 GLY B CA 1
ATOM 1094 C C . GLY B 1 5 ? 25.203 52.781 8.117 1 46.94 5 GLY B C 1
ATOM 1095 O O . GLY B 1 5 ? 25.953 52.438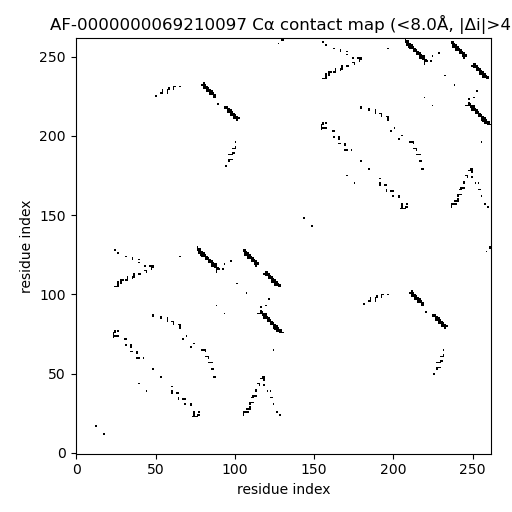 7.199 1 46.94 5 GLY B O 1
ATOM 1096 N N . ALA B 1 6 ? 25.422 52.062 9.242 1 48.38 6 ALA B N 1
ATOM 1097 C CA . ALA B 1 6 ? 25.688 50.656 9.297 1 48.38 6 ALA B CA 1
ATOM 1098 C C . ALA B 1 6 ? 24.719 49.875 8.414 1 48.38 6 ALA B C 1
ATOM 1100 O O . ALA B 1 6 ? 23.5 50.031 8.531 1 48.38 6 ALA B O 1
ATOM 1101 N N . ASN B 1 7 ? 24.953 49.625 7.117 1 47.31 7 ASN B N 1
ATOM 1102 C CA . ASN B 1 7 ? 24.234 48.625 6.309 1 47.31 7 ASN B CA 1
ATOM 1103 C C . ASN B 1 7 ? 24.094 47.312 7.035 1 47.31 7 ASN B C 1
ATOM 1105 O O . ASN B 1 7 ? 25.078 46.656 7.355 1 47.31 7 ASN B O 1
ATOM 1109 N N . THR B 1 8 ? 23.188 47.219 7.965 1 50.34 8 THR B N 1
ATOM 1110 C CA . THR B 1 8 ? 22.828 45.906 8.484 1 50.34 8 THR B CA 1
ATOM 1111 C C . THR B 1 8 ? 22.656 44.906 7.344 1 50.34 8 THR B C 1
ATOM 1113 O O . THR B 1 8 ? 21.781 45.062 6.496 1 50.34 8 THR B O 1
ATOM 1116 N N . PHE B 1 9 ? 23.656 44.344 6.781 1 48.41 9 PHE B N 1
ATOM 1117 C CA . PHE B 1 9 ? 23.594 43.219 5.859 1 48.41 9 PHE B CA 1
ATOM 1118 C C . PHE B 1 9 ? 22.656 42.156 6.391 1 48.41 9 PHE B C 1
ATOM 1120 O O . PHE B 1 9 ? 22.859 41.625 7.492 1 48.41 9 PHE B O 1
ATOM 1127 N N . VAL B 1 10 ? 21.375 42.25 6.199 1 52.62 10 VAL B N 1
ATOM 1128 C CA . VAL B 1 10 ? 20.469 41.094 6.363 1 52.62 10 VAL B CA 1
ATOM 1129 C C . VAL B 1 10 ? 21.125 39.844 5.828 1 52.62 10 VAL B C 1
ATOM 1131 O O . VAL B 1 10 ? 21.422 39.75 4.637 1 52.62 10 VAL B O 1
ATOM 1134 N N . VAL B 1 11 ? 21.938 39.188 6.516 1 50.09 11 VAL B N 1
ATOM 1135 C CA . VAL B 1 11 ? 22.484 37.875 6.145 1 50.09 11 VAL B CA 1
ATOM 1136 C C . VAL B 1 11 ? 21.344 36.906 5.836 1 50.09 11 VAL B C 1
ATOM 1138 O O . VAL B 1 11 ? 20.531 36.594 6.703 1 50.09 11 VAL B O 1
ATOM 1141 N N . GLU B 1 12 ? 20.781 36.875 4.699 1 54.22 12 GLU B N 1
ATOM 1142 C CA . GLU B 1 12 ? 19.906 35.812 4.223 1 54.22 12 GLU B CA 1
ATOM 1143 C C . GLU B 1 12 ? 20.281 34.469 4.832 1 54.22 12 GLU B C 1
ATOM 1145 O O . GLU B 1 12 ? 21.469 34.188 5.098 1 54.22 12 GLU B O 1
ATOM 1150 N N . PRO B 1 13 ? 19.344 33.969 5.551 1 58.59 13 PRO B N 1
ATOM 1151 C CA . PRO B 1 13 ? 19.719 32.656 6.078 1 58.59 13 PRO B CA 1
ATOM 1152 C C . PRO B 1 13 ? 20.672 31.891 5.152 1 58.59 13 PRO B C 1
ATOM 1154 O O . PRO B 1 13 ? 20.5 31.906 3.934 1 58.59 13 PRO B O 1
ATOM 1157 N N . LYS B 1 14 ? 21.859 31.578 5.613 1 59.75 14 LYS B N 1
ATOM 1158 C CA . LYS B 1 14 ? 22.922 30.906 4.855 1 59.75 14 LYS B CA 1
ATOM 1159 C C . LYS B 1 14 ? 22.359 29.734 4.051 1 59.75 14 LYS B C 1
ATOM 1161 O O . LYS B 1 14 ? 21.359 29.141 4.43 1 59.75 14 LYS B O 1
ATOM 1166 N N . ASP B 1 15 ? 22.734 29.625 2.76 1 65.19 15 ASP B N 1
ATOM 1167 C CA . ASP B 1 15 ? 22.453 28.547 1.812 1 65.19 15 ASP B CA 1
ATOM 1168 C C . ASP B 1 15 ? 22.328 27.203 2.529 1 65.19 15 ASP B C 1
ATOM 1170 O O . ASP B 1 15 ? 21.469 26.391 2.18 1 65.19 15 ASP B O 1
ATOM 1174 N N . GLU B 1 16 ? 23.031 27.078 3.621 1 65.69 16 GLU B N 1
ATOM 1175 C CA . GLU B 1 16 ? 23.016 25.828 4.395 1 65.69 16 GLU B CA 1
ATOM 1176 C C . GLU B 1 16 ? 21.703 25.688 5.176 1 65.69 16 GLU B C 1
ATOM 1178 O O . GLU B 1 16 ? 21.156 24.594 5.289 1 65.69 16 GLU B O 1
ATOM 1183 N N . GLU B 1 17 ? 21.281 26.812 5.738 1 66.44 17 GLU B N 1
ATOM 1184 C CA . GLU B 1 17 ? 20.047 26.766 6.512 1 66.44 17 GLU B CA 1
ATOM 1185 C C . GLU B 1 17 ? 18.844 26.469 5.621 1 66.44 17 GLU B C 1
ATOM 1187 O O . GLU B 1 17 ? 17.938 25.734 6.02 1 66.44 17 GLU B O 1
ATOM 1192 N N . LYS B 1 18 ? 18.891 27.016 4.473 1 68.06 18 LYS B N 1
ATOM 1193 C CA . LYS B 1 18 ? 17.828 26.734 3.502 1 68.06 18 LYS B CA 1
ATOM 1194 C C . LYS B 1 18 ? 17.875 25.281 3.037 1 68.06 18 LYS B C 1
ATOM 1196 O O . LYS B 1 18 ? 16.828 24.656 2.869 1 68.06 18 LYS B O 1
ATOM 1201 N N . GLN B 1 19 ? 19.141 24.891 2.852 1 67.19 19 GLN B N 1
ATOM 1202 C CA . GLN B 1 19 ? 19.297 23.5 2.467 1 67.19 19 GLN B CA 1
ATOM 1203 C C . GLN B 1 19 ? 18.828 22.562 3.574 1 67.19 19 GLN B C 1
ATOM 1205 O O . GLN B 1 19 ? 18.172 21.547 3.305 1 67.19 19 GLN B O 1
ATOM 1210 N N . LYS B 1 20 ? 19.172 22.875 4.77 1 65.81 20 LYS B N 1
ATOM 1211 C CA . LYS B 1 20 ? 18.734 22.078 5.91 1 65.81 20 LYS B CA 1
ATOM 1212 C C . LYS B 1 20 ? 17.203 22.078 6.02 1 65.81 20 LYS B C 1
ATOM 1214 O O . LYS B 1 20 ? 16.594 21.047 6.297 1 65.81 20 LYS B O 1
ATOM 1219 N N . GLN B 1 21 ? 16.641 23.281 5.871 1 65.5 21 GLN B N 1
ATOM 1220 C CA . GLN B 1 21 ? 15.188 23.359 5.934 1 65.5 21 GLN B CA 1
ATOM 1221 C C . GLN B 1 21 ? 14.539 22.531 4.828 1 65.5 21 GLN B C 1
ATOM 1223 O O . GLN B 1 21 ? 13.547 21.828 5.066 1 65.5 21 GLN B O 1
ATOM 1228 N N . LYS B 1 22 ? 15.258 22.641 3.654 1 69.5 22 LYS B N 1
ATOM 1229 C CA . LYS B 1 22 ? 14.75 21.875 2.527 1 69.5 22 LYS B CA 1
ATOM 1230 C C . LYS B 1 22 ? 14.867 20.375 2.789 1 69.5 22 LYS B C 1
ATOM 1232 O O . LYS B 1 22 ? 13.953 19.609 2.475 1 69.5 22 LYS B O 1
ATOM 1237 N N . ASP B 1 23 ? 15.992 20.094 3.432 1 70.81 23 ASP B N 1
ATOM 1238 C CA . ASP B 1 23 ? 16.234 18.688 3.723 1 70.81 23 ASP B CA 1
ATOM 1239 C C . ASP B 1 23 ? 15.273 18.156 4.777 1 70.81 23 ASP B C 1
ATOM 1241 O O . ASP B 1 23 ? 14.922 16.984 4.777 1 70.81 23 ASP B O 1
ATOM 1245 N N . PHE B 1 24 ? 14.875 19.109 5.535 1 75.69 24 PHE B N 1
ATOM 1246 C CA . PHE B 1 24 ? 14 18.719 6.637 1 75.69 24 PHE B CA 1
ATOM 1247 C C . PHE B 1 24 ? 12.609 18.359 6.121 1 75.69 24 PHE B C 1
ATOM 1249 O O . PHE B 1 24 ? 11.867 17.625 6.777 1 75.69 24 PHE B O 1
ATOM 1256 N N . ILE B 1 25 ? 12.414 18.766 4.898 1 79.25 25 ILE B N 1
ATOM 1257 C CA . ILE B 1 25 ? 11.047 18.547 4.438 1 79.25 25 ILE B CA 1
ATOM 1258 C C . ILE B 1 25 ? 11.062 17.656 3.195 1 79.25 25 ILE B C 1
ATOM 1260 O O . ILE B 1 25 ? 10.148 17.719 2.369 1 79.25 25 ILE B O 1
ATOM 1264 N N . ARG B 1 26 ? 12.047 16.875 3.137 1 90.12 26 ARG B N 1
ATOM 1265 C CA . ARG B 1 26 ? 12.141 16.094 1.905 1 90.12 26 ARG B CA 1
ATOM 1266 C C . ARG B 1 26 ? 12.023 14.602 2.189 1 90.12 26 ARG B C 1
ATOM 1268 O O . ARG B 1 26 ? 12.617 14.102 3.145 1 90.12 26 ARG B O 1
ATOM 1275 N N . PHE B 1 27 ? 11.25 13.883 1.31 1 94.56 27 PHE B N 1
ATOM 1276 C CA . PHE B 1 27 ? 11.242 12.43 1.196 1 94.56 27 PHE B CA 1
ATOM 1277 C C . PHE B 1 27 ? 12.258 11.969 0.162 1 94.56 27 PHE B C 1
ATOM 1279 O O . PHE B 1 27 ? 12.445 12.609 -0.871 1 94.56 27 PHE B O 1
ATOM 1286 N N . TYR B 1 28 ? 13.047 10.922 0.41 1 95.56 28 TYR B N 1
ATOM 1287 C CA . TYR B 1 28 ? 14.07 10.383 -0.48 1 95.56 28 TYR B CA 1
ATOM 1288 C C . TYR B 1 28 ? 13.633 9.055 -1.082 1 95.56 28 TYR B C 1
ATOM 1290 O O . TYR B 1 28 ? 14.008 7.992 -0.588 1 95.56 28 TYR B O 1
ATOM 1298 N N . PRO B 1 29 ? 12.914 9.117 -2.156 1 96.94 29 PRO B N 1
ATOM 1299 C CA . PRO B 1 29 ? 12.336 7.887 -2.699 1 96.94 29 PRO B CA 1
ATOM 1300 C C . PRO B 1 29 ? 13.391 6.844 -3.047 1 96.94 29 PRO B C 1
ATOM 1302 O O . PRO B 1 29 ? 13.203 5.656 -2.775 1 96.94 29 PRO B O 1
ATOM 1305 N N . SER B 1 30 ? 14.5 7.27 -3.643 1 97.81 30 SER B N 1
ATOM 1306 C CA . SER B 1 30 ? 15.531 6.328 -4.055 1 97.81 30 SER B CA 1
ATOM 1307 C C . SER B 1 30 ? 16.172 5.637 -2.854 1 97.81 30 SER B C 1
ATOM 1309 O O . SER B 1 30 ? 16.422 4.43 -2.887 1 97.81 30 SER B O 1
ATOM 1311 N N . LYS B 1 31 ? 16.438 6.402 -1.811 1 98.19 31 LYS B N 1
ATOM 1312 C CA . LYS B 1 31 ? 17 5.82 -0.597 1 98.19 31 LYS B CA 1
ATOM 1313 C C . LYS B 1 31 ? 16.031 4.859 0.063 1 98.19 31 LYS B C 1
ATOM 1315 O O . LYS B 1 31 ? 16.406 3.773 0.504 1 98.19 31 LYS B O 1
ATOM 1320 N N . VAL B 1 32 ? 14.773 5.25 0.141 1 98.62 32 VAL B N 1
ATOM 1321 C CA . VAL B 1 32 ? 13.75 4.41 0.753 1 98.62 32 VAL B CA 1
ATOM 1322 C C . VAL B 1 32 ? 13.578 3.129 -0.06 1 98.62 32 VAL B C 1
ATOM 1324 O O . VAL B 1 32 ? 13.492 2.035 0.503 1 98.62 32 VAL B O 1
ATOM 1327 N N . ARG B 1 33 ? 13.594 3.234 -1.36 1 98.81 33 ARG B N 1
ATOM 1328 C CA . ARG B 1 33 ? 13.461 2.064 -2.223 1 98.81 33 ARG B CA 1
ATOM 1329 C C . ARG B 1 33 ? 14.602 1.08 -1.994 1 98.81 33 ARG B C 1
ATOM 1331 O O . ARG B 1 33 ? 14.383 -0.132 -1.938 1 98.81 33 ARG B O 1
ATOM 1338 N N . LYS B 1 34 ? 15.758 1.621 -1.932 1 98.81 34 LYS B N 1
ATOM 1339 C CA . LYS B 1 34 ? 16.922 0.773 -1.707 1 98.81 34 LYS B CA 1
ATOM 1340 C C . LYS B 1 34 ? 16.797 -0.005 -0.401 1 98.81 34 LYS B C 1
ATOM 1342 O O . LYS B 1 34 ? 17.156 -1.184 -0.336 1 98.81 34 LYS B O 1
ATOM 1347 N N . LEU B 1 35 ? 16.297 0.616 0.64 1 98.81 35 LEU B N 1
ATOM 1348 C CA . LEU B 1 35 ? 16.109 -0.053 1.922 1 98.81 35 LEU B CA 1
ATOM 1349 C C . LEU B 1 35 ? 15.062 -1.161 1.805 1 98.81 35 LEU B C 1
ATOM 1351 O O . LEU B 1 35 ? 15.266 -2.264 2.32 1 98.81 35 LEU B O 1
ATOM 1355 N N . ILE B 1 36 ? 13.906 -0.884 1.106 1 98.94 36 ILE B N 1
ATOM 1356 C CA . ILE B 1 36 ? 12.883 -1.902 0.906 1 98.94 36 ILE B CA 1
ATOM 1357 C C . ILE B 1 36 ? 13.484 -3.104 0.182 1 98.94 36 ILE B C 1
ATOM 1359 O O . ILE B 1 36 ? 13.305 -4.25 0.604 1 98.94 36 ILE B O 1
ATOM 1363 N N . GLN B 1 37 ? 14.266 -2.797 -0.82 1 98.94 37 GLN B N 1
ATOM 1364 C CA . GLN B 1 37 ? 14.898 -3.82 -1.646 1 98.94 37 GLN B CA 1
ATOM 1365 C C . GLN B 1 37 ? 15.82 -4.711 -0.812 1 98.94 37 GLN B C 1
ATOM 1367 O O . GLN B 1 37 ? 15.719 -5.938 -0.862 1 98.94 37 GLN B O 1
ATOM 1372 N N . GLU B 1 38 ? 16.672 -4.09 -0.08 1 98.88 38 GLU B N 1
ATOM 1373 C CA . GLU B 1 38 ? 17.641 -4.832 0.729 1 98.88 38 GLU B CA 1
ATOM 1374 C C . GLU B 1 38 ? 16.938 -5.719 1.751 1 98.88 38 GLU B C 1
ATOM 1376 O O . GLU B 1 38 ? 17.297 -6.883 1.927 1 98.88 38 GLU B O 1
ATOM 1381 N N . ILE B 1 39 ? 15.969 -5.199 2.379 1 98.94 39 ILE B N 1
ATOM 1382 C CA . ILE B 1 39 ? 15.273 -5.93 3.434 1 98.94 39 ILE B CA 1
ATOM 1383 C C . ILE B 1 39 ? 14.5 -7.094 2.828 1 98.94 39 ILE B C 1
ATOM 1385 O O . ILE B 1 39 ? 14.555 -8.219 3.334 1 98.94 39 ILE B O 1
ATOM 1389 N N . MET B 1 40 ? 13.773 -6.895 1.733 1 98.88 40 MET B N 1
ATOM 1390 C CA . MET B 1 40 ? 12.961 -7.941 1.12 1 98.88 40 MET B CA 1
ATOM 1391 C C . MET B 1 40 ? 13.844 -9.023 0.499 1 98.88 40 MET B C 1
ATOM 1393 O O . MET B 1 40 ? 13.562 -10.211 0.64 1 98.88 40 MET B O 1
ATOM 1397 N N . GLU B 1 41 ? 14.883 -8.594 -0.18 1 98.75 41 GLU B N 1
ATOM 1398 C CA . GLU B 1 41 ? 15.789 -9.586 -0.754 1 98.75 41 GLU B CA 1
ATOM 1399 C C . GLU B 1 41 ? 16.438 -10.438 0.333 1 98.75 41 GLU B C 1
ATOM 1401 O O . GLU B 1 41 ? 16.5 -11.664 0.207 1 98.75 41 GLU B O 1
ATOM 1406 N N . ASP B 1 42 ? 16.875 -9.797 1.386 1 98.56 42 ASP B N 1
ATOM 1407 C CA . ASP B 1 42 ? 17.516 -10.508 2.488 1 98.56 42 ASP B CA 1
ATOM 1408 C C . ASP B 1 42 ? 16.562 -11.523 3.113 1 98.56 42 ASP B C 1
ATOM 1410 O O . ASP B 1 42 ? 16.953 -12.648 3.408 1 98.56 42 ASP B O 1
ATOM 1414 N N . LYS B 1 43 ? 15.328 -11.156 3.305 1 98.5 43 LYS B N 1
ATOM 1415 C CA . LYS B 1 43 ? 14.383 -11.984 4.047 1 98.5 43 LYS B CA 1
ATOM 1416 C C . LYS B 1 43 ? 13.773 -13.055 3.154 1 98.5 43 LYS B C 1
ATOM 1418 O O . LYS B 1 43 ? 13.477 -14.164 3.615 1 98.5 43 LYS B O 1
ATOM 1423 N N . LEU B 1 44 ? 13.617 -12.805 1.788 1 98.19 44 LEU B N 1
ATOM 1424 C CA . LEU B 1 44 ? 12.75 -13.656 0.983 1 98.19 44 LEU B CA 1
ATOM 1425 C C . LEU B 1 44 ? 13.57 -14.492 0.006 1 98.19 44 LEU B C 1
ATOM 1427 O O . LEU B 1 44 ? 13.086 -15.492 -0.523 1 98.19 44 LEU B O 1
ATOM 1431 N N . LYS B 1 45 ? 14.812 -14.109 -0.301 1 97.44 45 LYS B N 1
ATOM 1432 C CA . LYS B 1 45 ? 15.602 -14.727 -1.361 1 97.44 45 LYS B CA 1
ATOM 1433 C C . LYS B 1 45 ? 15.703 -16.234 -1.158 1 97.44 45 LYS B C 1
ATOM 1435 O O . LYS B 1 45 ? 15.633 -17 -2.119 1 97.44 45 LYS B O 1
ATOM 1440 N N . ASN B 1 46 ? 15.789 -16.688 0.069 1 96.69 46 ASN B N 1
ATOM 1441 C CA . ASN B 1 46 ? 15.992 -18.094 0.332 1 96.69 46 ASN B CA 1
ATOM 1442 C C . ASN B 1 46 ? 14.75 -18.75 0.936 1 96.69 46 ASN B C 1
ATOM 1444 O O . ASN B 1 46 ? 14.812 -19.859 1.444 1 96.69 46 ASN B O 1
ATOM 1448 N N . GLU B 1 47 ? 13.68 -18.031 0.969 1 97.25 47 GLU B N 1
ATOM 1449 C CA . GLU B 1 47 ? 12.422 -18.547 1.497 1 97.25 47 GLU B CA 1
ATOM 1450 C C . GLU B 1 47 ? 11.625 -19.266 0.41 1 97.25 47 GLU B C 1
ATOM 1452 O O . GLU B 1 47 ? 11.734 -18.922 -0.771 1 97.25 47 GLU B O 1
ATOM 1457 N N . THR B 1 48 ? 10.953 -20.359 0.805 1 96.5 48 THR B N 1
ATOM 1458 C CA . THR B 1 48 ? 9.945 -21 -0.041 1 96.5 48 THR B CA 1
ATOM 1459 C C . THR B 1 48 ? 8.539 -20.672 0.443 1 96.5 48 THR B C 1
ATOM 1461 O O . THR B 1 48 ? 8.281 -20.641 1.647 1 96.5 48 THR B O 1
ATOM 1464 N N . TYR B 1 49 ? 7.781 -20.516 -0.516 1 95.88 49 TYR B N 1
ATOM 1465 C CA . TYR B 1 49 ? 6.418 -20.141 -0.154 1 95.88 49 TYR B CA 1
ATOM 1466 C C . TYR B 1 49 ? 5.781 -21.188 0.751 1 95.88 49 TYR B C 1
ATOM 1468 O O . TYR B 1 49 ? 5.828 -22.375 0.454 1 95.88 49 TYR B O 1
ATOM 1476 N N . ASP B 1 50 ? 5.195 -20.734 1.818 1 96.12 50 ASP B N 1
ATOM 1477 C CA . ASP B 1 50 ? 4.367 -21.484 2.768 1 96.12 50 ASP B CA 1
ATOM 1478 C C . ASP B 1 50 ? 3.219 -20.609 3.281 1 96.12 50 ASP B C 1
ATOM 1480 O O . ASP B 1 50 ? 3.443 -19.641 3.994 1 96.12 50 ASP B O 1
ATOM 1484 N N . ALA B 1 51 ? 2.035 -21.016 2.881 1 92.25 51 ALA B N 1
ATOM 1485 C CA . ALA B 1 51 ? 0.846 -20.234 3.207 1 92.25 51 ALA B CA 1
ATOM 1486 C C . ALA B 1 51 ? 0.746 -19.984 4.707 1 92.25 51 ALA B C 1
ATOM 1488 O O . ALA B 1 51 ? 0.221 -18.953 5.141 1 92.25 51 ALA B O 1
ATOM 1489 N N . ASN B 1 52 ? 1.276 -20.781 5.488 1 94.88 52 ASN B N 1
ATOM 1490 C CA . ASN B 1 52 ? 1.203 -20.656 6.941 1 94.88 52 ASN B CA 1
ATOM 1491 C C . ASN B 1 52 ? 2.285 -19.734 7.48 1 94.88 52 ASN B C 1
ATOM 1493 O O . ASN B 1 52 ? 2.184 -19.234 8.602 1 94.88 52 ASN B O 1
ATOM 1497 N N . ASN B 1 53 ? 3.258 -19.484 6.68 1 96.44 53 ASN B N 1
ATOM 1498 C CA . ASN B 1 53 ? 4.387 -18.688 7.145 1 96.44 53 ASN B CA 1
ATOM 1499 C C . ASN B 1 53 ? 4.328 -17.266 6.602 1 96.44 53 ASN B C 1
ATOM 1501 O O . ASN B 1 53 ? 4.945 -16.359 7.16 1 96.44 53 ASN B O 1
ATOM 1505 N N . THR B 1 54 ? 3.66 -17.094 5.531 1 97 54 THR B N 1
ATOM 1506 C CA . THR B 1 54 ? 3.695 -15.812 4.828 1 97 54 THR B CA 1
ATOM 1507 C C . THR B 1 54 ? 3.113 -14.703 5.695 1 97 54 THR B C 1
ATOM 1509 O O . THR B 1 54 ? 3.576 -13.555 5.641 1 97 54 THR B O 1
ATOM 1512 N N . PRO B 1 55 ? 2.072 -14.992 6.594 1 97.38 55 PRO B N 1
ATOM 1513 C CA . PRO B 1 55 ? 1.612 -13.922 7.48 1 97.38 55 PRO B CA 1
ATOM 1514 C C . PRO B 1 55 ? 2.697 -13.453 8.445 1 97.38 55 PRO B C 1
ATOM 1516 O O . PRO B 1 55 ? 2.834 -12.25 8.688 1 97.38 55 PRO B O 1
ATOM 1519 N N . ILE B 1 56 ? 3.453 -14.312 8.914 1 97.81 56 ILE B N 1
ATOM 1520 C CA . ILE B 1 56 ? 4.535 -14 9.836 1 97.81 56 ILE B CA 1
ATOM 1521 C C . ILE B 1 56 ? 5.633 -13.227 9.109 1 97.81 56 ILE B C 1
ATOM 1523 O O . ILE B 1 56 ? 6.109 -12.203 9.602 1 97.81 56 ILE B O 1
ATOM 1527 N N . LEU B 1 57 ? 6 -13.703 7.918 1 97.94 57 LEU B N 1
ATOM 1528 C CA . LEU B 1 57 ? 6.992 -13.016 7.098 1 97.94 57 LEU B CA 1
ATOM 1529 C C . LEU B 1 57 ? 6.551 -11.586 6.793 1 97.94 57 LEU B C 1
ATOM 1531 O O . LEU B 1 57 ? 7.348 -10.656 6.895 1 97.94 57 LEU B O 1
ATOM 1535 N N . GLY B 1 58 ? 5.277 -11.5 6.383 1 98.5 58 GLY B N 1
ATOM 1536 C CA . GLY B 1 58 ? 4.742 -10.18 6.094 1 98.5 58 GLY B CA 1
ATOM 1537 C C . GLY B 1 58 ? 4.824 -9.227 7.273 1 98.5 58 GLY B C 1
ATOM 1538 O O . GLY B 1 58 ? 5.219 -8.07 7.117 1 98.5 58 GLY B O 1
ATOM 1539 N N . GLU B 1 59 ? 4.492 -9.734 8.453 1 98.38 59 GLU B N 1
ATOM 1540 C CA . GLU B 1 59 ? 4.543 -8.93 9.664 1 98.38 59 GLU B CA 1
ATOM 1541 C C . GLU B 1 59 ? 5.973 -8.5 9.984 1 98.38 59 GLU B C 1
ATOM 1543 O O . GLU B 1 59 ? 6.215 -7.352 10.359 1 98.38 59 GLU B O 1
ATOM 1548 N N . GLU B 1 60 ? 6.848 -9.344 9.844 1 98.56 60 GLU B N 1
ATOM 1549 C CA . GLU B 1 60 ? 8.25 -9.039 10.078 1 98.56 60 GLU B CA 1
ATOM 1550 C C . GLU B 1 60 ? 8.766 -7.996 9.094 1 98.56 60 GLU B C 1
ATOM 1552 O O . GLU B 1 60 ? 9.516 -7.09 9.469 1 98.56 60 GLU B O 1
ATOM 1557 N N . LEU B 1 61 ? 8.383 -8.141 7.863 1 98.88 61 LEU B N 1
ATOM 1558 C CA . LEU B 1 61 ? 8.867 -7.25 6.816 1 98.88 61 LEU B CA 1
ATOM 1559 C C . LEU B 1 61 ? 8.367 -5.828 7.039 1 98.88 61 LEU B C 1
ATOM 1561 O O . LEU B 1 61 ? 9.141 -4.871 6.938 1 98.88 61 LEU B O 1
ATOM 1565 N N . VAL B 1 62 ? 7.102 -5.641 7.344 1 98.75 62 VAL B N 1
ATOM 1566 C CA . VAL B 1 62 ? 6.602 -4.277 7.5 1 98.75 62 VAL B CA 1
ATOM 1567 C C . VAL B 1 62 ? 7.273 -3.613 8.703 1 98.75 62 VAL B C 1
ATOM 1569 O O . VAL B 1 62 ? 7.605 -2.428 8.656 1 98.75 62 VAL B O 1
ATOM 1572 N N . LYS B 1 63 ? 7.488 -4.359 9.781 1 98.56 63 LYS B N 1
ATOM 1573 C CA . LYS B 1 63 ? 8.156 -3.83 10.969 1 98.56 63 LYS B CA 1
ATOM 1574 C C . LYS B 1 63 ? 9.602 -3.457 10.672 1 98.56 63 LYS B C 1
ATOM 1576 O O . LYS B 1 63 ? 10.055 -2.371 11.031 1 98.56 63 LYS B O 1
ATOM 1581 N N . ARG B 1 64 ? 10.258 -4.324 10.016 1 98.81 64 ARG B N 1
ATOM 1582 C CA . ARG B 1 64 ? 11.664 -4.094 9.711 1 98.81 64 ARG B CA 1
ATOM 1583 C C . ARG B 1 64 ? 11.828 -2.924 8.742 1 98.81 64 ARG B C 1
ATOM 1585 O O . ARG B 1 64 ? 12.711 -2.08 8.93 1 98.81 64 ARG B O 1
ATOM 1592 N N . ILE B 1 65 ? 11.008 -2.873 7.676 1 98.81 65 ILE B N 1
ATOM 1593 C CA . ILE B 1 65 ? 11.078 -1.79 6.703 1 98.81 65 ILE B CA 1
ATOM 1594 C C . ILE B 1 65 ? 10.812 -0.456 7.395 1 98.81 65 ILE B C 1
ATOM 1596 O O . ILE B 1 65 ? 11.578 0.498 7.238 1 98.81 65 ILE B O 1
ATOM 1600 N N . ARG B 1 66 ? 9.797 -0.424 8.172 1 98 66 ARG B N 1
ATOM 1601 C CA . ARG B 1 66 ? 9.477 0.822 8.867 1 98 66 ARG B CA 1
ATOM 1602 C C . ARG B 1 66 ? 10.617 1.257 9.773 1 98 66 ARG B C 1
ATOM 1604 O O . ARG B 1 66 ? 11.023 2.42 9.758 1 98 66 ARG B O 1
ATOM 1611 N N . SER B 1 67 ? 11.078 0.347 10.602 1 97.88 67 SER B N 1
ATOM 1612 C CA . SER B 1 67 ? 12.141 0.65 11.555 1 97.88 67 SER B CA 1
ATOM 1613 C C . SER B 1 67 ? 13.406 1.124 10.844 1 97.88 67 SER B C 1
ATOM 1615 O O . SER B 1 67 ? 14.016 2.119 11.242 1 97.88 67 SER B O 1
ATOM 1617 N N . LYS B 1 68 ? 13.797 0.474 9.805 1 98.44 68 LYS B N 1
ATOM 1618 C CA . LYS B 1 68 ? 15.016 0.827 9.078 1 98.44 68 LYS B CA 1
ATOM 1619 C C . LYS B 1 68 ? 14.875 2.174 8.375 1 98.44 68 LYS B C 1
ATOM 1621 O O . LYS B 1 68 ? 15.82 2.963 8.328 1 98.44 68 LYS B O 1
ATOM 1626 N N . VAL B 1 69 ? 13.68 2.432 7.762 1 97.75 69 VAL B N 1
ATOM 1627 C CA . VAL B 1 69 ? 13.438 3.723 7.125 1 97.75 69 VAL B CA 1
ATOM 1628 C C . VAL B 1 69 ? 13.555 4.84 8.156 1 97.75 69 VAL B C 1
ATOM 1630 O O . VAL B 1 69 ? 14.234 5.84 7.926 1 97.75 69 VAL B O 1
ATOM 1633 N N . ARG B 1 70 ? 13.031 4.629 9.32 1 95.81 70 ARG B N 1
ATOM 1634 C CA . ARG B 1 70 ? 13.039 5.637 10.367 1 95.81 70 ARG B CA 1
ATOM 1635 C C . ARG B 1 70 ? 14.445 5.836 10.93 1 95.81 70 ARG B C 1
ATOM 1637 O O . ARG B 1 70 ? 14.844 6.961 11.227 1 95.81 70 ARG B O 1
ATOM 1644 N N . ASP B 1 71 ? 15.172 4.805 11.047 1 97.25 71 ASP B N 1
ATOM 1645 C CA . ASP B 1 71 ? 16.484 4.836 11.703 1 97.25 71 ASP B CA 1
ATOM 1646 C C . ASP B 1 71 ? 17.562 5.352 10.75 1 97.25 71 ASP B C 1
ATOM 1648 O O . ASP B 1 71 ? 18.516 5.996 11.18 1 97.25 71 ASP B O 1
ATOM 1652 N N . SER B 1 72 ? 17.344 5.113 9.5 1 97.19 72 SER B N 1
ATOM 1653 C CA . SER B 1 72 ? 18.453 5.336 8.578 1 97.19 72 SER B CA 1
ATOM 1654 C C . SER B 1 72 ? 18.266 6.641 7.805 1 97.19 72 SER B C 1
ATOM 1656 O O . SER B 1 72 ? 19.234 7.191 7.27 1 97.19 72 SER B O 1
ATOM 1658 N N . ILE B 1 73 ? 17.078 7.051 7.586 1 95.94 73 ILE B N 1
ATOM 1659 C CA . ILE B 1 73 ? 16.797 8.25 6.801 1 95.94 73 ILE B CA 1
ATOM 1660 C C . ILE B 1 73 ? 16.109 9.289 7.68 1 95.94 73 ILE B C 1
ATOM 1662 O O . ILE B 1 73 ? 15.016 9.047 8.203 1 95.94 73 ILE B O 1
ATOM 1666 N N . LYS B 1 74 ? 16.766 10.383 7.875 1 92.56 74 LYS B N 1
ATOM 1667 C CA . LYS B 1 74 ? 16.203 11.438 8.719 1 92.56 74 LYS B CA 1
ATOM 1668 C C . LYS B 1 74 ? 15.047 12.148 8.016 1 92.56 74 LYS B C 1
ATOM 1670 O O . LYS B 1 74 ? 15.273 13.047 7.203 1 92.56 74 LYS B O 1
ATOM 1675 N N . MET B 1 75 ? 13.812 11.836 8.383 1 92.62 75 MET B N 1
ATOM 1676 C CA . MET B 1 75 ? 12.586 12.453 7.879 1 92.62 75 MET B CA 1
ATOM 1677 C C . MET B 1 75 ? 11.625 12.758 9.016 1 92.62 75 MET B C 1
ATOM 1679 O O . MET B 1 75 ? 10.5 12.242 9.047 1 92.62 75 MET B O 1
ATOM 1683 N N . PRO B 1 76 ? 12.023 13.719 9.875 1 91.25 76 PRO B N 1
ATOM 1684 C CA . PRO B 1 76 ? 11.258 13.93 11.102 1 91.25 76 PRO B CA 1
ATOM 1685 C C . PRO B 1 76 ? 9.875 14.531 10.836 1 91.25 76 PRO B C 1
ATOM 1687 O O . PRO B 1 76 ? 8.984 14.445 11.695 1 91.25 76 PRO B O 1
ATOM 1690 N N . ARG B 1 77 ? 9.641 15.117 9.695 1 91.75 77 ARG B N 1
ATOM 1691 C CA . ARG B 1 77 ? 8.367 15.781 9.414 1 91.75 77 ARG B CA 1
ATOM 1692 C C . ARG B 1 77 ? 7.484 14.906 8.523 1 91.75 77 ARG B C 1
ATOM 1694 O O . ARG B 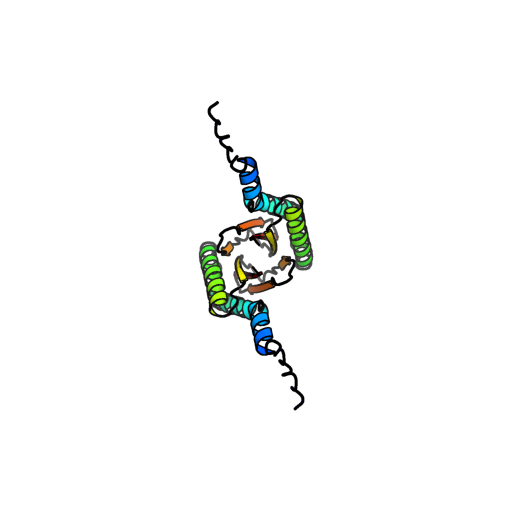1 77 ? 6.594 15.406 7.84 1 91.75 77 ARG B O 1
ATOM 1701 N N . PHE B 1 78 ? 7.785 13.641 8.555 1 93.69 78 PHE B N 1
ATOM 1702 C CA . PHE B 1 78 ? 6.977 12.734 7.746 1 93.69 78 PHE B CA 1
ATOM 1703 C C . PHE B 1 78 ? 6.359 11.641 8.609 1 93.69 78 PHE B C 1
ATOM 1705 O O . PHE B 1 78 ? 7.043 11.047 9.445 1 93.69 78 PHE B O 1
ATOM 1712 N N . LYS B 1 79 ? 5.086 11.43 8.438 1 94.06 79 LYS B N 1
ATOM 1713 C CA . LYS B 1 79 ? 4.477 10.164 8.828 1 94.06 79 LYS B CA 1
ATOM 1714 C C . LYS B 1 79 ? 4.797 9.062 7.828 1 94.06 79 LYS B C 1
ATOM 1716 O O . LYS B 1 79 ? 4.832 9.305 6.617 1 94.06 79 LYS B O 1
ATOM 1721 N N . ILE B 1 80 ? 5.027 7.844 8.367 1 95.56 80 ILE B N 1
ATOM 1722 C CA . ILE B 1 80 ? 5.438 6.75 7.496 1 95.56 80 ILE B CA 1
ATOM 1723 C C . ILE B 1 80 ? 4.406 5.625 7.555 1 95.56 80 ILE B C 1
ATOM 1725 O O . ILE B 1 80 ? 4.035 5.172 8.641 1 95.56 80 ILE B O 1
ATOM 1729 N N . ALA B 1 81 ? 3.914 5.238 6.449 1 96.69 81 ALA B N 1
ATOM 1730 C CA . ALA B 1 81 ? 3.062 4.059 6.32 1 96.69 81 ALA B CA 1
ATOM 1731 C C . ALA B 1 81 ? 3.727 2.996 5.445 1 96.69 81 ALA B C 1
ATOM 1733 O O . ALA B 1 81 ? 4.336 3.318 4.426 1 96.69 81 ALA B O 1
ATOM 1734 N N . VAL B 1 82 ? 3.625 1.732 5.855 1 98.44 82 VAL B N 1
ATOM 1735 C CA . VAL B 1 82 ? 4.27 0.646 5.125 1 98.44 82 VAL B CA 1
ATOM 1736 C C . VAL B 1 82 ? 3.252 -0.454 4.832 1 98.44 82 VAL B C 1
ATOM 1738 O O . VAL B 1 82 ? 2.436 -0.799 5.688 1 98.44 82 VAL B O 1
ATOM 1741 N N . GLN B 1 83 ? 3.316 -0.996 3.652 1 98.62 83 GLN B N 1
ATOM 1742 C CA . GLN B 1 83 ? 2.596 -2.217 3.303 1 98.62 83 GLN B CA 1
ATOM 1743 C C . GLN B 1 83 ? 3.516 -3.219 2.613 1 98.62 83 GLN B C 1
ATOM 1745 O O . GLN B 1 83 ? 4.383 -2.836 1.828 1 98.62 83 GLN B O 1
ATOM 1750 N N . VAL B 1 84 ? 3.248 -4.484 2.879 1 98.81 84 VAL B N 1
ATOM 1751 C CA . VAL B 1 84 ? 3.885 -5.574 2.148 1 98.81 84 VAL B CA 1
ATOM 1752 C C . VAL B 1 84 ? 2.826 -6.574 1.688 1 98.81 84 VAL B C 1
ATOM 1754 O O . VAL B 1 84 ? 1.928 -6.934 2.453 1 98.81 84 VAL B O 1
ATOM 1757 N N . VAL B 1 85 ? 2.85 -6.988 0.483 1 98.44 85 VAL B N 1
ATOM 1758 C CA . VAL B 1 85 ? 2.031 -8.047 -0.1 1 98.44 85 VAL B CA 1
ATOM 1759 C C . VAL B 1 85 ? 2.92 -9.211 -0.522 1 98.44 85 VAL B C 1
ATOM 1761 O O . VAL B 1 85 ? 3.928 -9.016 -1.208 1 98.44 85 VAL B O 1
ATOM 1764 N N . ILE B 1 86 ? 2.58 -10.375 -0.087 1 97.81 86 ILE B N 1
ATOM 1765 C CA . ILE B 1 86 ? 3.334 -11.578 -0.436 1 97.81 86 ILE B CA 1
ATOM 1766 C C . ILE B 1 86 ? 2.393 -12.625 -1.027 1 97.81 86 ILE B C 1
ATOM 1768 O O . ILE B 1 86 ? 1.305 -12.859 -0.496 1 97.81 86 ILE B O 1
ATOM 1772 N N . GLY B 1 87 ? 2.812 -13.281 -2.074 1 95.06 87 GLY B N 1
ATOM 1773 C CA . GLY B 1 87 ? 2.027 -14.344 -2.686 1 95.06 87 GLY B CA 1
ATOM 1774 C C . GLY B 1 87 ? 2.879 -15.445 -3.279 1 95.06 87 GLY B C 1
ATOM 1775 O O . GLY B 1 87 ? 4.109 -15.367 -3.264 1 95.06 87 GLY B O 1
ATOM 1776 N N . GLU B 1 88 ? 2.184 -16.422 -3.814 1 93.94 88 GLU B N 1
ATOM 1777 C CA . GLU B 1 88 ? 2.826 -17.609 -4.371 1 93.94 88 GLU B CA 1
ATOM 1778 C C . GLU B 1 88 ? 3.102 -17.438 -5.859 1 93.94 88 GLU B C 1
ATOM 1780 O O . GLU B 1 88 ? 2.277 -16.891 -6.594 1 93.94 88 GLU B O 1
ATOM 1785 N N . VAL B 1 89 ? 4.273 -17.812 -6.281 1 91.06 89 VAL B N 1
ATOM 1786 C CA . VAL B 1 89 ? 4.617 -17.922 -7.691 1 91.06 89 VAL B CA 1
ATOM 1787 C C . VAL B 1 89 ? 4.523 -19.391 -8.125 1 91.06 89 VAL B C 1
ATOM 1789 O O . VAL B 1 89 ? 5.109 -20.266 -7.484 1 91.06 89 VAL B O 1
ATOM 1792 N N . LYS B 1 90 ? 3.75 -19.672 -9.062 1 85.38 90 LYS B N 1
ATOM 1793 C CA . LYS B 1 90 ? 3.658 -21.031 -9.602 1 85.38 90 LYS B CA 1
ATOM 1794 C C . LYS B 1 90 ? 4.152 -21.078 -11.047 1 85.38 90 LYS B C 1
ATOM 1796 O O . LYS B 1 90 ? 3.672 -20.328 -11.898 1 85.38 90 LYS B O 1
ATOM 1801 N N . GLY B 1 91 ? 5.133 -22.016 -11.312 1 77.25 91 GLY B N 1
ATOM 1802 C CA . GLY B 1 91 ? 5.629 -22.203 -12.664 1 77.25 91 GLY B CA 1
ATOM 1803 C C . GLY B 1 91 ? 6.75 -21.266 -13.031 1 77.25 91 GLY B C 1
ATOM 1804 O O . GLY B 1 91 ? 7.664 -21.031 -12.242 1 77.25 91 GLY B O 1
ATOM 1805 N N . GLN B 1 92 ? 6.672 -20.812 -14.453 1 73.06 92 GLN B N 1
ATOM 1806 C CA . GLN B 1 92 ? 7.809 -20.078 -14.992 1 73.06 92 GLN B CA 1
ATOM 1807 C C . GLN B 1 92 ? 7.688 -18.578 -14.703 1 73.06 92 GLN B C 1
ATOM 1809 O O . GLN B 1 92 ? 8.102 -17.75 -15.508 1 73.06 92 GLN B O 1
ATOM 1814 N N . GLY B 1 93 ? 6.984 -18.141 -13.648 1 72.5 93 GLY B N 1
ATOM 1815 C CA . GLY B 1 93 ? 6.98 -16.75 -13.258 1 72.5 93 GLY B CA 1
ATOM 1816 C C . GLY B 1 93 ? 5.582 -16.172 -13.125 1 72.5 93 GLY B C 1
ATOM 1817 O O . GLY B 1 93 ? 4.594 -16.859 -13.383 1 72.5 93 GLY B O 1
ATOM 1818 N N . CYS B 1 94 ? 5.426 -15.172 -12.383 1 80.06 94 CYS B N 1
ATOM 1819 C CA . CYS B 1 94 ? 4.203 -14.406 -12.188 1 80.06 94 CYS B CA 1
ATOM 1820 C C . CYS B 1 94 ? 4.457 -12.914 -12.391 1 80.06 94 CYS B C 1
ATOM 1822 O O . CYS B 1 94 ? 5.395 -12.359 -11.812 1 80.06 94 CYS B O 1
ATOM 1824 N N . LYS B 1 95 ? 3.742 -12.391 -13.438 1 87.19 95 LYS B N 1
ATOM 1825 C CA . LYS B 1 95 ? 3.84 -10.945 -13.562 1 87.19 95 LYS B CA 1
ATOM 1826 C C . LYS B 1 95 ? 2.873 -10.242 -12.617 1 87.19 95 LYS B C 1
ATOM 1828 O O . LYS B 1 95 ? 1.697 -10.602 -12.539 1 87.19 95 LYS B O 1
ATOM 1833 N N . VAL B 1 96 ? 3.422 -9.383 -11.836 1 94.25 96 VAL B N 1
ATOM 1834 C CA . VAL B 1 96 ? 2.65 -8.625 -10.859 1 94.25 96 VAL B CA 1
ATOM 1835 C C . VAL B 1 96 ? 2.707 -7.133 -11.195 1 94.25 96 VAL B C 1
ATOM 1837 O O . VAL B 1 96 ? 3.771 -6.605 -11.531 1 94.25 96 VAL B O 1
ATOM 1840 N N . THR B 1 97 ? 1.566 -6.559 -11.266 1 96.88 97 THR B N 1
ATOM 1841 C CA . THR B 1 97 ? 1.452 -5.121 -11.477 1 96.88 97 THR B CA 1
ATOM 1842 C C . THR B 1 97 ? 1.075 -4.41 -10.18 1 96.88 97 THR B C 1
ATOM 1844 O O . THR B 1 97 ? 0.198 -4.875 -9.445 1 96.88 97 THR B O 1
ATOM 1847 N N . SER B 1 98 ? 1.734 -3.299 -9.867 1 97.44 98 SER B N 1
ATOM 1848 C CA . SER B 1 98 ? 1.404 -2.459 -8.719 1 97.44 98 SER B CA 1
ATOM 1849 C C . SER B 1 98 ? 1.294 -0.992 -9.125 1 97.44 98 SER B C 1
ATOM 1851 O O . SER B 1 98 ? 2.195 -0.45 -9.766 1 97.44 98 SER B O 1
ATOM 1853 N N . LYS B 1 99 ? 0.188 -0.381 -8.844 1 98 99 LYS B N 1
ATOM 1854 C CA . LYS B 1 99 ? -0.041 1.028 -9.148 1 98 99 LYS B CA 1
ATOM 1855 C C . LYS B 1 99 ? -0.419 1.81 -7.895 1 98 99 LYS B C 1
ATOM 1857 O O . LYS B 1 99 ? -1.088 1.279 -7.004 1 98 99 LYS B O 1
ATOM 1862 N N . ASN B 1 100 ? 0.026 2.979 -7.828 1 97 100 ASN B N 1
ATOM 1863 C CA . ASN B 1 100 ? -0.228 3.887 -6.715 1 97 100 ASN B CA 1
ATOM 1864 C C . ASN B 1 100 ? -0.755 5.234 -7.203 1 97 100 ASN B C 1
ATOM 1866 O O . ASN B 1 100 ? -0.364 5.711 -8.266 1 97 100 ASN B O 1
ATOM 1870 N N . LEU B 1 101 ? -1.546 5.797 -6.461 1 94.88 101 LEU B N 1
ATOM 1871 C CA . LEU B 1 101 ? -2.012 7.152 -6.723 1 94.88 101 LEU B CA 1
ATOM 1872 C C . LEU B 1 101 ? -2.043 7.973 -5.438 1 94.88 101 LEU B C 1
ATOM 1874 O O . LEU B 1 101 ? -2.551 7.512 -4.414 1 94.88 101 LEU B O 1
ATOM 1878 N N . TRP B 1 102 ? -1.357 9.016 -5.492 1 86.56 102 TRP B N 1
ATOM 1879 C CA . TRP B 1 102 ? -1.195 9.992 -4.414 1 86.56 102 TRP B CA 1
ATOM 1880 C C . TRP B 1 102 ? -0.98 11.391 -4.977 1 86.56 102 TRP B C 1
ATOM 1882 O O . TRP B 1 102 ? -0.358 11.562 -6.027 1 86.56 102 TRP B O 1
ATOM 1892 N N . ASP B 1 103 ? -1.646 12.438 -4.488 1 81.69 103 ASP B N 1
ATOM 1893 C CA . ASP B 1 103 ? -1.396 13.805 -4.953 1 81.69 103 ASP B CA 1
ATOM 1894 C C . ASP B 1 103 ? -0.28 14.461 -4.148 1 81.69 103 ASP B C 1
ATOM 1896 O O . ASP B 1 103 ? -0.534 15.062 -3.102 1 81.69 103 ASP B O 1
ATOM 1900 N N . P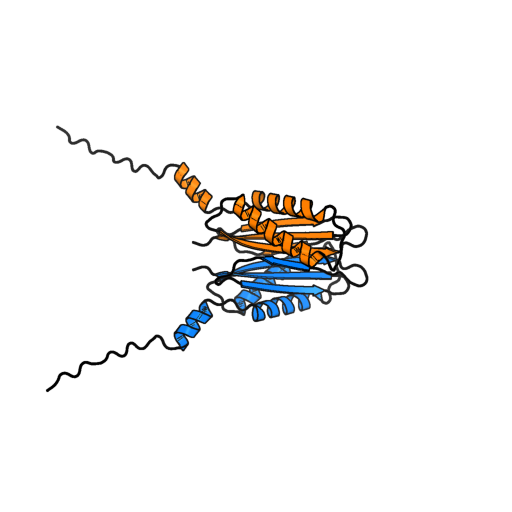RO B 1 104 ? 0.855 14.508 -4.742 1 79 104 PRO B N 1
ATOM 1901 C CA . PRO B 1 104 ? 2.018 14.914 -3.947 1 79 104 PRO B CA 1
ATOM 1902 C C . PRO B 1 104 ? 2.285 16.406 -4.012 1 79 104 PRO B C 1
ATOM 1904 O O . PRO B 1 104 ? 2.254 17 -5.094 1 79 104 PRO B O 1
ATOM 1907 N N . THR B 1 105 ? 2.248 17.047 -2.979 1 85.88 105 THR B N 1
ATOM 1908 C CA . THR B 1 105 ? 2.998 18.297 -2.879 1 85.88 105 THR B CA 1
ATOM 1909 C C . THR B 1 105 ? 4.359 18.062 -2.234 1 85.88 105 THR B C 1
ATOM 1911 O O . THR B 1 105 ? 5.395 18.156 -2.9 1 85.88 105 THR B O 1
ATOM 1914 N N . TRP B 1 106 ? 4.395 17.531 -1.058 1 89.75 106 TRP B N 1
ATOM 1915 C CA . TRP B 1 106 ? 5.59 17.188 -0.299 1 89.75 106 TRP B CA 1
ATOM 1916 C C . TRP B 1 106 ? 5.637 15.695 -0.01 1 89.75 106 TRP B C 1
ATOM 1918 O O . TRP B 1 106 ? 6.711 15.133 0.213 1 89.75 106 TRP B O 1
ATOM 1928 N N . ASP B 1 107 ? 4.5 15.109 -0.103 1 93.25 107 ASP B N 1
ATOM 1929 C CA . ASP B 1 107 ? 4.395 13.672 0.148 1 93.25 107 ASP B CA 1
ATOM 1930 C C . ASP B 1 107 ? 5.066 12.867 -0.964 1 93.25 107 ASP B C 1
ATOM 1932 O O . ASP B 1 107 ? 5.246 13.367 -2.076 1 93.25 107 ASP B O 1
ATOM 1936 N N . ASN B 1 108 ? 5.523 11.766 -0.667 1 95.44 108 ASN B N 1
ATOM 1937 C CA . ASN B 1 108 ? 6.07 10.875 -1.687 1 95.44 108 ASN B CA 1
ATOM 1938 C C . ASN B 1 108 ? 6.012 9.414 -1.25 1 95.44 108 ASN B C 1
ATOM 1940 O O . ASN B 1 108 ? 5.48 9.102 -0.182 1 95.44 108 ASN B O 1
ATOM 1944 N N . TYR B 1 109 ? 6.402 8.508 -2.152 1 96.56 109 TYR B N 1
ATOM 1945 C CA . TYR B 1 109 ? 6.414 7.086 -1.848 1 96.56 109 TYR B CA 1
ATOM 1946 C C . TYR B 1 109 ? 7.578 6.387 -2.539 1 96.56 109 TYR B C 1
ATOM 1948 O O . TYR B 1 109 ? 8.203 6.957 -3.436 1 96.56 109 TYR B O 1
ATOM 1956 N N . ALA B 1 110 ? 7.879 5.203 -2.107 1 97.62 110 ALA B N 1
ATOM 1957 C CA . ALA B 1 110 ? 8.797 4.281 -2.77 1 97.62 110 ALA B CA 1
ATOM 1958 C C . ALA B 1 110 ? 8.297 2.842 -2.664 1 97.62 110 ALA B C 1
ATOM 1960 O O . ALA B 1 110 ? 7.668 2.467 -1.669 1 97.62 110 ALA B O 1
ATOM 1961 N N . SER B 1 111 ? 8.555 2.061 -3.699 1 98.19 111 SER B N 1
ATOM 1962 C CA . SER B 1 111 ? 8.109 0.671 -3.715 1 98.19 111 SER B CA 1
ATOM 1963 C C . SER B 1 111 ? 9.156 -0.237 -4.348 1 98.19 111 SER B C 1
ATOM 1965 O O . SER B 1 111 ? 10.07 0.239 -5.023 1 98.19 111 SER B O 1
ATOM 1967 N N . TYR B 1 112 ? 9.055 -1.472 -4.051 1 98.38 112 TYR B N 1
ATOM 1968 C CA . TYR B 1 112 ? 9.93 -2.5 -4.609 1 98.38 112 TYR B CA 1
ATOM 1969 C C . TYR B 1 112 ? 9.188 -3.822 -4.754 1 98.38 112 TYR B C 1
ATOM 1971 O O . TYR B 1 112 ? 8.414 -4.211 -3.873 1 98.38 112 TYR B O 1
ATOM 1979 N N . ALA B 1 113 ? 9.367 -4.449 -5.922 1 97.81 113 ALA B N 1
ATOM 1980 C CA . ALA B 1 113 ? 8.828 -5.777 -6.195 1 97.81 113 ALA B CA 1
ATOM 1981 C C . ALA B 1 113 ? 9.93 -6.828 -6.195 1 97.81 113 ALA B C 1
ATOM 1983 O O . ALA B 1 113 ? 10.977 -6.641 -6.82 1 97.81 113 ALA B O 1
ATOM 1984 N N . PHE B 1 114 ? 9.641 -7.863 -5.512 1 97.62 114 PHE B N 1
ATOM 1985 C CA . PHE B 1 114 ? 10.555 -8.992 -5.391 1 97.62 114 PHE B CA 1
ATOM 1986 C C . PHE B 1 114 ? 9.93 -10.258 -5.969 1 97.62 114 PHE B C 1
ATOM 1988 O O . PHE B 1 114 ? 8.711 -10.422 -5.949 1 97.62 114 PHE B O 1
ATOM 1995 N N . GLN B 1 115 ? 10.883 -11.156 -6.516 1 96.19 115 GLN B N 1
ATOM 1996 C CA . GLN B 1 115 ? 10.398 -12.469 -6.918 1 96.19 115 GLN B CA 1
ATOM 1997 C C . GLN B 1 115 ? 11.5 -13.516 -6.832 1 96.19 115 GLN B C 1
ATOM 1999 O O . GLN B 1 115 ? 12.641 -13.258 -7.23 1 96.19 115 GLN B O 1
ATOM 2004 N N . ASN B 1 116 ? 11.188 -14.617 -6.27 1 95.12 116 ASN B N 1
ATOM 2005 C CA . ASN B 1 116 ? 12.008 -15.812 -6.418 1 95.12 116 ASN B CA 1
ATOM 2006 C C . ASN B 1 116 ? 11.211 -16.969 -7.02 1 95.12 116 ASN B C 1
ATOM 2008 O O . ASN B 1 116 ? 10.188 -16.75 -7.676 1 95.12 116 ASN B O 1
ATOM 2012 N N . GLU B 1 117 ? 11.578 -18.203 -6.891 1 93.5 117 GLU B N 1
ATOM 2013 C CA . GLU B 1 117 ? 10.953 -19.328 -7.582 1 93.5 117 GLU B CA 1
ATOM 2014 C C . GLU B 1 117 ? 9.523 -19.547 -7.086 1 93.5 117 GLU B C 1
ATOM 2016 O O . GLU B 1 117 ? 8.664 -20 -7.844 1 93.5 117 GLU B O 1
ATOM 2021 N N . THR B 1 118 ? 9.266 -19.203 -5.816 1 94 118 THR B N 1
ATOM 2022 C CA . THR B 1 118 ? 7.98 -19.625 -5.262 1 94 118 THR B CA 1
ATOM 2023 C C . THR B 1 118 ? 7.254 -18.438 -4.637 1 94 118 THR B C 1
ATOM 2025 O O . THR B 1 118 ? 6.07 -18.516 -4.312 1 94 118 THR B O 1
ATOM 2028 N N . ILE B 1 119 ? 8.008 -17.25 -4.461 1 95.5 119 ILE B N 1
ATOM 2029 C CA . ILE B 1 119 ? 7.434 -16.125 -3.744 1 95.5 119 ILE B CA 1
ATOM 2030 C C . ILE B 1 119 ? 7.508 -14.867 -4.613 1 95.5 119 ILE B C 1
ATOM 2032 O O . ILE B 1 119 ? 8.523 -14.609 -5.262 1 95.5 119 ILE B O 1
ATOM 2036 N N . TYR B 1 120 ? 6.461 -14.219 -4.695 1 95.69 120 TYR B N 1
ATOM 2037 C CA . TYR B 1 120 ? 6.535 -12.812 -5.07 1 95.69 120 TYR B CA 1
ATOM 2038 C C . TYR B 1 120 ? 6.211 -11.914 -3.885 1 95.69 120 TYR B C 1
ATOM 2040 O O . TYR B 1 120 ? 5.477 -12.312 -2.979 1 95.69 120 TYR B O 1
ATOM 2048 N N . GLY B 1 121 ? 6.738 -10.734 -3.893 1 97.56 121 GLY B N 1
ATOM 2049 C CA . GLY B 1 121 ? 6.488 -9.742 -2.854 1 97.56 121 GLY B CA 1
ATOM 2050 C C . GLY B 1 121 ? 6.539 -8.32 -3.359 1 97.56 121 GLY B C 1
ATOM 2051 O O . GLY B 1 121 ? 7.375 -7.98 -4.203 1 97.56 121 GLY B O 1
ATOM 2052 N N . VAL B 1 122 ? 5.648 -7.516 -2.875 1 98.56 122 VAL B N 1
ATOM 2053 C CA . VAL B 1 122 ? 5.664 -6.082 -3.146 1 98.56 122 VAL B CA 1
ATOM 2054 C C . VAL B 1 122 ? 5.676 -5.305 -1.831 1 98.56 122 VAL B C 1
ATOM 2056 O O . VAL B 1 122 ? 4.863 -5.562 -0.942 1 98.56 122 VAL B O 1
ATOM 2059 N N . GLY B 1 123 ? 6.586 -4.465 -1.671 1 98.75 123 GLY B N 1
ATOM 2060 C CA . GLY B 1 123 ? 6.633 -3.535 -0.553 1 98.75 123 GLY B CA 1
ATOM 2061 C C . GLY B 1 123 ? 6.469 -2.086 -0.972 1 98.75 123 GLY B C 1
ATOM 2062 O O . GLY B 1 123 ? 6.965 -1.68 -2.027 1 98.75 123 GLY B O 1
ATOM 2063 N N . ILE B 1 124 ? 5.809 -1.312 -0.114 1 98.69 124 ILE B N 1
ATOM 2064 C CA . ILE B 1 124 ? 5.672 0.114 -0.391 1 98.69 124 ILE B CA 1
ATOM 2065 C C . ILE B 1 124 ? 5.777 0.906 0.911 1 98.69 124 ILE B C 1
ATOM 2067 O O . ILE B 1 124 ? 5.352 0.435 1.967 1 98.69 124 ILE B O 1
ATOM 2071 N N . VAL B 1 125 ? 6.355 2.055 0.819 1 98.12 125 VAL B N 1
ATOM 2072 C CA . VAL B 1 125 ? 6.414 3.031 1.901 1 98.12 125 VAL B CA 1
ATOM 2073 C C . VAL B 1 125 ? 5.832 4.363 1.429 1 98.12 125 VAL B C 1
ATOM 2075 O O . VAL B 1 125 ? 6.254 4.898 0.401 1 98.12 125 VAL B O 1
ATOM 2078 N N . PHE B 1 126 ? 4.902 4.836 2.172 1 96.88 126 PHE B N 1
ATOM 2079 C CA . PHE B 1 126 ? 4.398 6.191 1.982 1 96.88 126 PHE B CA 1
ATOM 2080 C C . PHE B 1 126 ? 4.973 7.133 3.033 1 96.88 126 PHE B C 1
ATOM 2082 O O . PHE B 1 126 ? 4.973 6.816 4.227 1 96.88 126 PHE B O 1
ATOM 2089 N N . GLY B 1 127 ? 5.492 8.219 2.586 1 95.44 127 GLY B N 1
ATOM 2090 C CA . GLY B 1 127 ? 5.871 9.32 3.451 1 95.44 127 GLY B CA 1
ATOM 2091 C C . GLY B 1 127 ? 4.977 10.539 3.291 1 95.44 127 GLY B C 1
ATOM 2092 O O . GLY B 1 127 ? 4.957 11.164 2.23 1 95.44 127 GLY B O 1
ATOM 2093 N N . VAL B 1 128 ? 4.273 10.906 4.355 1 93.94 128 VAL B N 1
ATOM 2094 C CA . VAL B 1 128 ? 3.309 12 4.312 1 93.94 128 VAL B CA 1
ATOM 2095 C C . VAL B 1 128 ? 3.799 13.156 5.184 1 93.94 128 VAL B C 1
ATOM 2097 O O . VAL B 1 128 ? 3.922 13.016 6.402 1 93.94 128 VAL B O 1
ATOM 2100 N N . TYR B 1 129 ? 3.967 14.266 4.512 1 91.88 129 TYR B N 1
ATOM 2101 C CA . TYR B 1 129 ? 4.473 15.445 5.207 1 91.88 129 TYR B CA 1
ATOM 2102 C C . TYR B 1 129 ? 3.418 16.016 6.148 1 91.88 129 TYR B C 1
ATOM 2104 O O . TYR B 1 129 ? 2.264 16.203 5.758 1 91.88 129 TYR B O 1
ATOM 2112 N N . TYR B 1 130 ? 3.797 16.141 7.418 1 85.69 130 TYR B N 1
ATOM 2113 C CA . TYR B 1 130 ? 2.873 16.766 8.352 1 85.69 130 TYR B CA 1
ATOM 2114 C C . TYR B 1 130 ? 3.479 18.047 8.938 1 85.69 130 TYR B C 1
ATOM 2116 O O . TYR B 1 130 ? 4.668 18.078 9.258 1 85.69 130 TYR B O 1
ATOM 2124 N N . GLU B 1 131 ? 2.83 19.125 8.688 1 74.62 131 GLU B N 1
ATOM 2125 C CA . GLU B 1 131 ? 3.289 20.438 9.148 1 74.62 131 GLU B CA 1
ATOM 2126 C C . GLU B 1 131 ? 3.176 20.547 10.672 1 74.62 131 GLU B C 1
ATOM 2128 O O . GLU B 1 131 ? 2.293 19.953 11.281 1 74.62 131 GLU B O 1
#